Protein AF-A0A0E0LE52-F1 (afdb_monomer)

Sequence (206 aa):
MGNVAIGAGRRPEVEERLTQPRRLLRQLCDVDSGRLRRLIRSGDLAPCFDPAEDAAGLDEDCPICFYVEERLTQPRRLLRQLSDVDSGRLRRLIRSGDLAPCFDAAEDAAGLDEDCPICFYFYPSLNRSKCCGKEICTECFLQLMPSKSSKVVHCPFCKTASYAVEYRGNRAKREKKLDQQEEQKASEPKKKIQYKSQTADELKGV

Structure (mmCIF, N/CA/C/O backbone):
data_AF-A0A0E0LE52-F1
#
_entry.id   AF-A0A0E0LE52-F1
#
loop_
_atom_site.group_PDB
_atom_site.id
_atom_site.type_symbol
_atom_site.label_atom_id
_atom_site.label_alt_id
_atom_site.label_comp_id
_atom_site.label_asym_id
_atom_site.label_entity_id
_atom_site.label_seq_id
_atom_site.pdbx_PDB_ins_code
_atom_site.Cartn_x
_atom_site.Cartn_y
_atom_site.Cartn_z
_atom_site.occupancy
_atom_site.B_iso_or_equiv
_atom_site.auth_seq_id
_atom_site.auth_comp_id
_atom_site.auth_asym_id
_atom_site.auth_atom_id
_atom_site.pdbx_PDB_model_num
ATOM 1 N N . MET A 1 1 ? -24.055 4.348 -53.651 1.00 38.88 1 MET A N 1
ATOM 2 C CA . MET A 1 1 ? -22.755 3.783 -54.076 1.00 38.88 1 MET A CA 1
ATOM 3 C C . MET A 1 1 ? -21.715 4.877 -53.941 1.00 38.88 1 MET A C 1
ATOM 5 O O . MET A 1 1 ? -21.949 5.947 -54.482 1.00 38.88 1 MET A O 1
ATOM 9 N N . GLY A 1 2 ? -20.629 4.633 -53.207 1.00 33.81 2 GLY A N 1
ATOM 10 C CA . GLY A 1 2 ? -19.489 5.553 -53.142 1.00 33.81 2 GLY A CA 1
ATOM 11 C C . GLY A 1 2 ? -18.949 5.753 -51.730 1.00 33.81 2 GLY A C 1
ATOM 12 O O . GLY A 1 2 ? -19.086 6.835 -51.174 1.00 33.81 2 GLY A O 1
ATOM 13 N N . ASN A 1 3 ? -18.345 4.714 -51.147 1.00 33.72 3 ASN A N 1
ATOM 14 C CA . ASN A 1 3 ? -17.525 4.878 -49.948 1.00 33.72 3 ASN A CA 1
ATOM 15 C C . ASN A 1 3 ? -16.199 5.523 -50.366 1.00 33.72 3 ASN A C 1
ATOM 17 O O . ASN A 1 3 ? -15.457 4.952 -51.165 1.00 33.72 3 ASN A O 1
ATOM 21 N N . VAL A 1 4 ? -15.917 6.711 -49.835 1.00 36.84 4 VAL A N 1
ATOM 22 C CA . VAL A 1 4 ? -14.630 7.392 -49.989 1.00 36.84 4 VAL A CA 1
ATOM 23 C C . VAL A 1 4 ? -13.612 6.670 -49.109 1.00 36.84 4 VAL A C 1
ATOM 25 O O . VAL A 1 4 ? -13.729 6.657 -47.885 1.00 36.84 4 VAL A O 1
ATOM 28 N N . ALA A 1 5 ? -12.629 6.033 -49.743 1.00 38.78 5 ALA A N 1
ATOM 29 C CA . ALA A 1 5 ? -11.486 5.443 -49.065 1.00 38.78 5 ALA A CA 1
ATOM 30 C C . ALA A 1 5 ? -10.630 6.561 -48.451 1.00 38.78 5 ALA A C 1
ATOM 32 O O . ALA A 1 5 ? -9.977 7.320 -49.167 1.00 38.78 5 ALA A O 1
ATOM 33 N N . ILE A 1 6 ? -10.641 6.671 -47.121 1.00 38.66 6 ILE A N 1
ATOM 34 C CA . ILE A 1 6 ? -9.702 7.520 -46.386 1.00 38.66 6 ILE A CA 1
ATOM 35 C C . ILE A 1 6 ? -8.355 6.796 -46.381 1.00 38.66 6 ILE A C 1
ATOM 37 O O . ILE A 1 6 ? -8.236 5.674 -45.889 1.00 38.66 6 ILE A O 1
ATOM 41 N N . GLY A 1 7 ? -7.370 7.430 -47.016 1.00 35.25 7 GLY A N 1
ATOM 42 C CA . GLY A 1 7 ? -6.044 6.881 -47.255 1.00 35.25 7 GLY A CA 1
ATOM 43 C C . GLY A 1 7 ? -5.348 6.416 -45.978 1.00 35.25 7 GLY A C 1
ATOM 44 O O . GLY A 1 7 ? -5.403 7.065 -44.935 1.00 35.25 7 GLY A O 1
ATOM 45 N N . ALA A 1 8 ? -4.657 5.284 -46.099 1.00 40.50 8 ALA A N 1
ATOM 46 C CA . ALA A 1 8 ? -3.712 4.791 -45.114 1.00 40.50 8 ALA A CA 1
ATOM 47 C C . ALA A 1 8 ? -2.615 5.845 -44.891 1.00 40.50 8 ALA A C 1
ATOM 49 O O . ALA A 1 8 ? -1.696 5.986 -45.700 1.00 40.50 8 ALA A O 1
ATOM 50 N N . GLY A 1 9 ? -2.724 6.605 -43.800 1.00 37.28 9 GLY A N 1
ATOM 51 C CA . GLY A 1 9 ? -1.642 7.464 -43.337 1.00 37.28 9 GLY A CA 1
ATOM 52 C C . GLY A 1 9 ? -0.396 6.611 -43.111 1.00 37.28 9 GLY A C 1
ATOM 53 O O . GLY A 1 9 ? -0.458 5.601 -42.405 1.00 37.28 9 GLY A O 1
ATOM 54 N N . ARG A 1 10 ? 0.733 6.984 -43.730 1.00 45.56 10 ARG A N 1
ATOM 55 C CA . ARG A 1 10 ? 2.035 6.395 -43.393 1.00 45.56 10 ARG A CA 1
ATOM 56 C C . ARG A 1 10 ? 2.224 6.539 -41.891 1.00 45.56 10 ARG A C 1
ATOM 58 O O . ARG A 1 10 ? 2.268 7.655 -41.379 1.00 45.56 10 ARG A O 1
ATOM 65 N N . ARG A 1 11 ? 2.311 5.405 -41.199 1.00 50.69 11 ARG A N 1
ATOM 66 C CA . ARG A 1 11 ? 2.706 5.376 -39.793 1.00 50.69 11 ARG A CA 1
ATOM 67 C C . ARG A 1 11 ? 4.086 6.033 -39.678 1.00 50.69 11 ARG A C 1
ATOM 69 O O . ARG A 1 11 ? 4.922 5.770 -40.547 1.00 50.69 11 ARG A O 1
ATOM 76 N N . PRO A 1 12 ? 4.314 6.896 -38.675 1.00 52.28 12 PRO A N 1
ATOM 77 C CA . PRO A 1 12 ? 5.612 7.525 -38.483 1.00 52.28 12 PRO A CA 1
ATOM 78 C C . PRO A 1 12 ? 6.688 6.442 -38.360 1.00 52.28 12 PRO A C 1
ATOM 80 O O . PRO A 1 12 ? 6.487 5.419 -37.702 1.00 52.28 12 PRO A O 1
ATOM 83 N N . GLU A 1 13 ? 7.799 6.640 -39.062 1.00 62.59 13 GLU A N 1
ATOM 84 C CA . GLU A 1 13 ? 8.911 5.697 -39.077 1.00 62.59 13 GLU A CA 1
ATOM 85 C C . GLU A 1 13 ? 9.553 5.670 -37.684 1.00 62.59 13 GLU A C 1
ATOM 87 O O . GLU A 1 13 ? 10.142 6.650 -37.238 1.00 62.59 13 GLU A O 1
ATOM 92 N N . VAL A 1 14 ? 9.364 4.566 -36.954 1.00 63.25 14 VAL A N 1
ATOM 93 C CA . VAL A 1 14 ? 9.922 4.400 -35.606 1.00 63.25 14 VAL A CA 1
ATOM 94 C C . VAL A 1 14 ? 11.424 4.160 -35.722 1.00 63.25 14 VAL A C 1
ATOM 96 O O . VAL A 1 14 ? 11.850 3.187 -36.354 1.00 63.25 14 VAL A O 1
ATOM 99 N N . GLU A 1 15 ? 12.215 5.025 -35.087 1.00 71.69 15 GLU A N 1
ATOM 100 C CA . GLU A 1 15 ? 13.673 4.931 -35.089 1.00 71.69 15 GLU A CA 1
ATOM 101 C C . GLU A 1 15 ? 14.164 3.573 -34.575 1.00 71.69 15 GLU A C 1
ATOM 103 O O . GLU A 1 15 ? 13.658 3.004 -33.607 1.00 71.69 15 GLU A O 1
ATOM 108 N N . GLU A 1 16 ? 15.222 3.076 -35.210 1.00 72.62 16 GLU A N 1
ATOM 109 C CA . GLU A 1 16 ? 15.807 1.760 -34.965 1.00 72.62 16 GLU A CA 1
ATOM 110 C C . GLU A 1 16 ? 16.117 1.495 -33.483 1.00 72.62 16 GLU A C 1
ATOM 112 O O . GLU A 1 16 ? 15.813 0.422 -32.952 1.00 72.62 16 GLU A O 1
ATOM 117 N N . ARG A 1 17 ? 16.650 2.510 -32.794 1.00 72.25 17 ARG A N 1
ATOM 118 C CA . ARG A 1 17 ? 16.994 2.456 -31.368 1.00 72.25 17 ARG A CA 1
ATOM 119 C C . ARG A 1 17 ? 15.793 2.228 -30.450 1.00 72.25 17 ARG A C 1
ATOM 121 O O . ARG A 1 17 ? 15.972 1.639 -29.391 1.00 72.25 17 ARG A O 1
ATOM 128 N N . LEU A 1 18 ? 14.596 2.628 -30.878 1.00 68.94 18 LEU A N 1
ATOM 129 C CA . LEU A 1 18 ? 13.347 2.482 -30.131 1.00 68.94 18 LEU A CA 1
ATOM 130 C C . LEU A 1 18 ? 12.682 1.118 -30.369 1.00 68.94 18 LEU A C 1
ATOM 132 O O . LEU A 1 18 ? 11.622 0.838 -29.822 1.00 68.94 18 LEU A O 1
ATOM 136 N N . THR A 1 19 ? 13.274 0.248 -31.191 1.00 74.31 19 THR A N 1
ATOM 137 C CA . THR A 1 19 ? 12.778 -1.124 -31.403 1.00 74.31 19 THR A CA 1
ATOM 138 C C . THR A 1 19 ? 13.530 -2.169 -30.578 1.00 74.31 19 THR A C 1
ATOM 140 O O . THR A 1 19 ? 13.228 -3.360 -30.666 1.00 74.31 19 THR A O 1
ATOM 143 N N . GLN A 1 20 ? 14.513 -1.731 -29.782 1.00 70.94 20 GLN A N 1
ATOM 144 C CA . GLN A 1 20 ? 15.429 -2.597 -29.048 1.00 70.94 20 GLN A CA 1
ATOM 145 C C . GLN A 1 20 ? 15.367 -2.315 -27.535 1.00 70.94 20 GLN A C 1
ATOM 147 O O . GLN A 1 20 ? 15.538 -1.169 -27.121 1.00 70.94 20 GLN A O 1
ATOM 152 N N . PRO A 1 21 ? 15.170 -3.338 -26.683 1.00 65.56 21 PRO A N 1
ATOM 153 C CA . PRO A 1 21 ? 15.216 -3.178 -25.231 1.00 65.56 21 PRO A CA 1
ATOM 154 C C . PRO A 1 21 ? 16.632 -2.824 -24.750 1.00 65.56 21 PRO A C 1
ATOM 156 O O . PRO A 1 21 ? 17.551 -3.629 -24.880 1.00 65.56 21 PRO A O 1
ATOM 159 N N . ARG A 1 22 ? 16.814 -1.634 -24.163 1.00 62.62 22 ARG A N 1
ATOM 160 C CA . ARG A 1 22 ? 18.141 -1.120 -23.768 1.00 62.62 22 ARG A CA 1
ATOM 161 C C . ARG A 1 22 ? 18.580 -1.474 -22.342 1.00 62.62 22 ARG A C 1
ATOM 163 O O . ARG A 1 22 ? 19.773 -1.562 -22.078 1.00 62.62 22 ARG A O 1
ATOM 170 N N . ARG A 1 23 ? 17.640 -1.731 -21.422 1.00 56.69 23 ARG A N 1
ATOM 171 C CA . ARG A 1 23 ? 17.921 -1.999 -19.992 1.00 56.69 23 ARG A CA 1
ATOM 172 C C . ARG A 1 23 ? 17.409 -3.355 -19.512 1.00 56.69 23 ARG A C 1
ATOM 174 O O . ARG A 1 23 ? 16.698 -3.454 -18.513 1.00 56.69 23 ARG A O 1
ATOM 181 N N . LEU A 1 24 ? 17.750 -4.424 -20.222 1.00 57.06 24 LEU A N 1
ATOM 182 C CA . LEU A 1 24 ? 17.484 -5.769 -19.716 1.00 57.06 24 LEU A CA 1
ATOM 183 C C . LEU A 1 24 ? 18.579 -6.156 -18.715 1.00 57.06 24 LEU A C 1
ATOM 185 O O . LEU A 1 24 ? 19.699 -6.468 -19.102 1.00 57.06 24 LEU A O 1
ATOM 189 N N . LEU A 1 25 ? 18.242 -6.166 -17.418 1.00 47.28 25 LEU A N 1
ATOM 190 C CA . LEU A 1 25 ? 19.148 -6.560 -16.321 1.00 47.28 25 LEU A CA 1
ATOM 191 C C . LEU A 1 25 ? 19.592 -8.039 -16.403 1.00 47.28 25 LEU A C 1
ATOM 193 O O . LEU A 1 25 ? 20.452 -8.489 -15.652 1.00 47.28 25 LEU A O 1
ATOM 197 N N . ARG A 1 26 ? 18.992 -8.812 -17.313 1.00 52.00 26 ARG A N 1
ATOM 198 C CA . ARG A 1 26 ? 19.355 -10.188 -17.645 1.00 52.00 26 ARG A CA 1
ATOM 199 C C . ARG A 1 26 ? 19.041 -10.422 -19.121 1.00 52.00 26 ARG A C 1
ATOM 201 O O . ARG A 1 26 ? 17.974 -10.015 -19.578 1.00 52.00 26 ARG A O 1
ATOM 208 N N . GLN A 1 27 ? 19.945 -11.074 -19.855 1.00 51.94 27 GLN A N 1
ATOM 209 C CA . GLN A 1 27 ? 19.667 -11.494 -21.231 1.00 51.94 27 GLN A CA 1
ATOM 210 C C . GLN A 1 27 ? 18.433 -12.403 -21.229 1.00 51.94 27 GLN A C 1
ATOM 212 O O . GLN A 1 27 ? 18.462 -13.502 -20.676 1.00 51.94 27 GLN A O 1
ATOM 217 N N . LEU A 1 28 ? 17.333 -11.926 -21.811 1.00 54.38 28 LEU A N 1
ATOM 218 C CA . LEU A 1 28 ? 16.178 -12.758 -22.112 1.00 54.38 28 LEU A CA 1
ATOM 219 C C . LEU A 1 28 ? 16.532 -13.553 -23.370 1.00 54.38 28 LEU A C 1
ATOM 221 O O . LEU A 1 28 ? 16.329 -13.073 -24.482 1.00 54.38 28 LEU A O 1
ATOM 225 N N . CYS A 1 29 ? 17.102 -14.744 -23.195 1.00 54.16 29 CYS A N 1
ATOM 226 C CA . CYS A 1 29 ? 17.442 -15.650 -24.298 1.00 54.16 29 CYS A CA 1
ATOM 227 C C . CYS A 1 29 ? 16.226 -16.060 -25.154 1.00 54.16 29 CYS A C 1
ATOM 229 O O . CYS A 1 29 ? 16.413 -16.541 -26.267 1.00 54.16 29 CYS A O 1
ATOM 231 N N . ASP A 1 30 ? 15.006 -15.786 -24.681 1.00 58.75 30 ASP A N 1
ATOM 232 C CA . ASP A 1 30 ? 13.748 -16.200 -25.311 1.00 58.75 30 ASP A CA 1
ATOM 233 C C . ASP A 1 30 ? 12.996 -15.061 -26.034 1.00 58.75 30 ASP A C 1
ATOM 235 O O . ASP A 1 30 ? 11.896 -15.274 -26.550 1.00 58.75 30 ASP A O 1
ATOM 239 N N . VAL A 1 31 ? 13.535 -13.833 -26.072 1.00 67.25 31 VAL A N 1
ATOM 240 C CA . VAL A 1 31 ? 12.879 -12.715 -26.777 1.00 67.25 31 VAL A CA 1
ATOM 241 C C . VAL A 1 31 ? 13.319 -12.677 -28.238 1.00 67.25 31 VAL A C 1
ATOM 243 O O . VAL A 1 31 ? 14.443 -12.295 -28.558 1.00 67.25 31 VAL A O 1
ATOM 246 N N . ASP A 1 32 ? 12.390 -13.001 -29.138 1.00 73.56 32 ASP A N 1
ATOM 247 C CA . ASP A 1 32 ? 12.558 -12.796 -30.578 1.00 73.56 32 ASP A CA 1
ATOM 248 C C . ASP A 1 32 ? 12.535 -11.291 -30.899 1.00 73.56 32 ASP A C 1
ATOM 250 O O . ASP A 1 32 ? 11.482 -10.656 -31.036 1.00 73.56 32 ASP A O 1
ATOM 254 N N . SER A 1 33 ? 13.732 -10.717 -31.020 1.00 72.19 33 SER A N 1
ATOM 255 C CA . SER A 1 33 ? 13.963 -9.312 -31.365 1.00 72.19 33 SER A CA 1
ATOM 256 C C . SER A 1 33 ? 13.407 -8.939 -32.744 1.00 72.19 33 SER A C 1
ATOM 258 O O . SER A 1 33 ? 13.027 -7.788 -32.968 1.00 72.19 33 SER A O 1
ATOM 260 N N . GLY A 1 34 ? 13.289 -9.906 -33.658 1.00 75.50 34 GLY A N 1
ATOM 261 C CA . GLY A 1 34 ? 12.664 -9.727 -34.962 1.00 75.50 34 GLY A CA 1
ATOM 262 C C . GLY A 1 34 ? 11.151 -9.567 -34.849 1.00 75.50 34 GLY A C 1
ATOM 263 O O . GLY A 1 34 ? 10.578 -8.660 -35.459 1.00 75.50 34 GLY A O 1
ATOM 264 N N . ARG A 1 35 ? 10.497 -10.402 -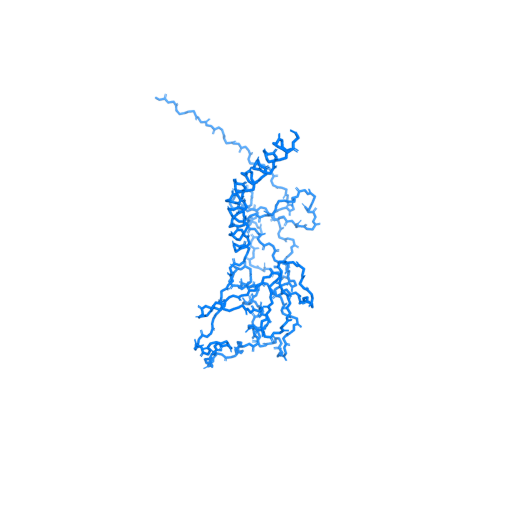34.037 1.00 79.50 35 ARG A N 1
ATOM 265 C CA . ARG A 1 35 ? 9.055 -10.304 -33.765 1.00 79.50 35 ARG A CA 1
ATOM 266 C C . ARG A 1 35 ? 8.709 -9.035 -32.991 1.00 79.50 35 ARG A C 1
ATOM 268 O O . ARG A 1 35 ? 7.767 -8.343 -33.372 1.00 79.50 35 ARG A O 1
ATOM 275 N N . LEU A 1 36 ? 9.489 -8.700 -31.965 1.00 75.94 36 LEU A N 1
ATOM 276 C CA . LEU A 1 36 ? 9.316 -7.478 -31.175 1.00 75.94 36 LEU A CA 1
ATOM 277 C C . LEU A 1 36 ? 9.365 -6.227 -32.060 1.00 75.94 36 LEU A C 1
ATOM 279 O O . LEU A 1 36 ? 8.447 -5.411 -32.056 1.00 75.94 36 LEU A O 1
ATOM 283 N N . ARG A 1 37 ? 10.397 -6.124 -32.897 1.00 77.88 37 ARG A N 1
ATOM 284 C CA . ARG A 1 37 ? 10.568 -5.035 -33.860 1.00 77.88 37 ARG A CA 1
ATOM 285 C C . ARG A 1 37 ? 9.394 -4.899 -34.823 1.00 77.88 37 ARG A C 1
ATOM 287 O O . ARG A 1 37 ? 8.976 -3.779 -35.111 1.00 77.88 37 ARG A O 1
ATOM 294 N N . ARG A 1 38 ? 8.874 -6.018 -35.343 1.00 78.81 38 ARG A N 1
ATOM 295 C CA . ARG A 1 38 ? 7.706 -5.997 -36.237 1.00 78.81 38 ARG A CA 1
ATOM 296 C C . ARG A 1 38 ? 6.487 -5.435 -35.524 1.00 78.81 38 ARG A C 1
ATOM 298 O O . ARG A 1 38 ? 5.856 -4.559 -36.093 1.00 78.81 38 ARG A O 1
ATOM 305 N N . LEU A 1 39 ? 6.223 -5.888 -34.298 1.00 78.31 39 LEU A N 1
ATOM 306 C CA . LEU A 1 39 ? 5.090 -5.433 -33.489 1.00 78.31 39 LEU A CA 1
ATOM 307 C C . LEU A 1 39 ? 5.181 -3.940 -33.138 1.00 78.31 39 LEU A C 1
ATOM 309 O O . LEU A 1 39 ? 4.174 -3.240 -33.156 1.00 78.31 39 LEU A O 1
ATOM 313 N N . ILE A 1 40 ? 6.388 -3.429 -32.883 1.00 77.19 40 ILE A N 1
ATOM 314 C CA . ILE A 1 40 ? 6.602 -1.995 -32.641 1.00 77.19 40 ILE A CA 1
ATOM 315 C C . ILE A 1 40 ? 6.350 -1.184 -33.918 1.00 77.19 40 ILE A C 1
ATOM 317 O O . ILE A 1 40 ? 5.622 -0.195 -33.904 1.00 77.19 40 ILE A O 1
ATOM 321 N N . ARG A 1 41 ? 6.891 -1.624 -35.062 1.00 75.56 41 ARG A N 1
ATOM 322 C CA . ARG A 1 41 ? 6.683 -0.938 -36.351 1.00 75.56 41 ARG A CA 1
ATOM 323 C C . ARG A 1 41 ? 5.246 -1.069 -36.871 1.00 75.56 41 ARG A C 1
ATOM 325 O O . ARG A 1 41 ? 4.772 -0.190 -37.590 1.00 75.56 41 ARG A O 1
ATOM 332 N N . SER A 1 42 ? 4.536 -2.136 -36.507 1.00 76.19 42 SER A N 1
ATOM 333 C CA . SER A 1 42 ? 3.107 -2.300 -36.781 1.00 76.19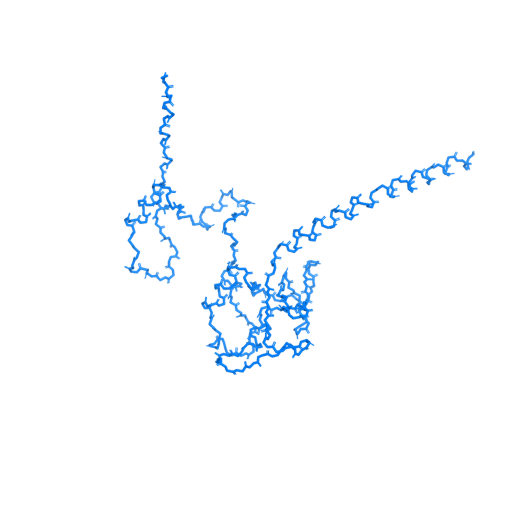 42 SER A CA 1
ATOM 334 C C . SER A 1 42 ? 2.216 -1.598 -35.751 1.00 76.19 42 SER A C 1
ATOM 336 O O . SER A 1 42 ? 0.997 -1.633 -35.905 1.00 76.19 42 SER A O 1
ATOM 338 N N . GLY A 1 43 ? 2.781 -0.921 -34.747 1.00 66.94 43 GLY A N 1
ATOM 339 C CA . GLY A 1 43 ? 2.020 -0.194 -33.728 1.00 66.94 43 GLY A CA 1
ATOM 340 C C . GLY A 1 43 ? 1.205 -1.088 -32.788 1.00 66.94 43 GLY A C 1
ATOM 341 O O . GLY A 1 43 ? 0.404 -0.571 -32.017 1.00 66.94 43 GLY A O 1
ATOM 342 N N . ASP A 1 44 ? 1.406 -2.406 -32.841 1.00 73.56 44 ASP A N 1
ATOM 343 C CA . ASP A 1 44 ? 0.793 -3.369 -31.921 1.00 73.56 44 ASP A CA 1
ATOM 344 C C . ASP A 1 44 ? 1.503 -3.363 -30.556 1.00 73.56 44 ASP A C 1
ATOM 346 O O . ASP A 1 44 ? 0.958 -3.833 -29.559 1.00 73.56 44 ASP A O 1
ATOM 350 N N . LEU A 1 45 ? 2.727 -2.823 -30.509 1.00 67.56 45 LEU A N 1
ATOM 351 C CA . LEU A 1 45 ? 3.493 -2.561 -29.295 1.00 67.56 45 LEU A CA 1
ATOM 352 C C . LEU A 1 45 ? 4.074 -1.144 -29.302 1.00 67.56 45 LEU A C 1
ATOM 354 O O . LEU A 1 45 ? 4.453 -0.611 -30.343 1.00 67.56 45 LEU A O 1
ATOM 358 N N . ALA A 1 46 ? 4.172 -0.546 -28.115 1.00 74.94 46 ALA A N 1
ATOM 359 C CA . ALA A 1 46 ? 4.797 0.759 -27.940 1.00 74.94 46 ALA A CA 1
ATOM 360 C C . ALA A 1 46 ? 6.326 0.687 -28.157 1.00 74.94 46 ALA A C 1
ATOM 362 O O . ALA A 1 46 ? 6.937 -0.338 -27.833 1.00 74.94 46 ALA A O 1
ATOM 363 N N . PRO A 1 47 ? 6.963 1.763 -28.660 1.00 80.56 47 PRO A N 1
ATOM 364 C CA . PRO A 1 47 ? 8.417 1.834 -28.773 1.00 80.56 47 PRO A CA 1
ATOM 365 C C . PRO A 1 47 ? 9.129 1.751 -27.411 1.00 80.56 47 PRO A C 1
ATOM 367 O O . PRO A 1 47 ? 8.604 2.158 -26.375 1.00 80.56 47 PRO A O 1
ATOM 370 N N . CYS A 1 48 ? 10.351 1.225 -27.417 1.00 74.75 48 CYS A N 1
ATOM 371 C CA . CYS A 1 48 ? 11.241 1.120 -26.265 1.00 74.75 48 CYS A CA 1
ATOM 372 C C . CYS A 1 48 ? 11.929 2.470 -25.983 1.00 74.75 48 CYS A C 1
ATOM 374 O O . CYS A 1 48 ? 13.047 2.693 -26.442 1.00 74.75 48 CYS A O 1
ATOM 376 N N . PHE A 1 49 ? 11.265 3.358 -25.243 1.00 68.00 49 PHE A N 1
ATOM 377 C CA . PHE A 1 49 ? 11.836 4.637 -24.790 1.00 68.00 49 PHE A CA 1
ATOM 378 C C . PHE A 1 49 ? 12.807 4.455 -23.609 1.00 68.00 49 PHE A C 1
ATOM 380 O O . PHE A 1 49 ? 12.539 3.633 -22.725 1.00 68.00 49 PHE A O 1
ATOM 387 N N . ASP A 1 50 ? 13.911 5.219 -23.576 1.00 63.50 50 ASP A N 1
ATOM 388 C CA . ASP A 1 50 ? 14.823 5.272 -22.419 1.00 63.50 50 ASP A CA 1
ATOM 389 C C . ASP A 1 50 ? 14.610 6.586 -21.646 1.00 63.50 50 ASP A C 1
ATOM 391 O O . ASP A 1 50 ? 14.983 7.657 -22.130 1.00 63.50 50 ASP A O 1
ATOM 395 N N . PRO A 1 51 ? 14.058 6.530 -20.420 1.00 54.59 51 PRO A N 1
ATOM 396 C CA . PRO A 1 51 ? 13.796 7.723 -19.622 1.00 54.59 51 PRO A CA 1
ATOM 397 C C . PRO A 1 51 ? 15.043 8.549 -19.286 1.00 54.59 51 PRO A C 1
ATOM 399 O O . PRO A 1 51 ? 14.898 9.705 -18.924 1.00 54.59 51 PRO A O 1
ATOM 402 N N . ALA A 1 52 ? 16.256 7.987 -19.347 1.00 57.09 52 ALA A N 1
ATOM 403 C CA . ALA A 1 52 ? 17.473 8.738 -19.031 1.00 57.09 52 ALA A CA 1
ATOM 404 C C . ALA A 1 52 ? 17.992 9.581 -20.207 1.00 57.09 52 ALA A C 1
ATOM 406 O O . ALA A 1 52 ? 18.717 10.544 -19.976 1.00 57.09 52 ALA A O 1
ATOM 407 N N . GLU A 1 53 ? 17.644 9.219 -21.445 1.00 54.47 53 GLU A N 1
ATOM 408 C CA . GLU A 1 53 ? 18.095 9.919 -22.657 1.00 54.47 53 GLU A CA 1
ATOM 409 C C . GLU A 1 53 ? 16.973 10.759 -23.282 1.00 54.47 53 GLU A C 1
ATOM 411 O O . GLU A 1 53 ? 17.234 11.838 -23.807 1.00 54.47 53 GLU A O 1
ATOM 416 N N . ASP A 1 54 ? 15.720 10.311 -23.165 1.00 54.69 54 ASP A N 1
ATOM 417 C CA . ASP A 1 54 ? 14.556 10.959 -23.780 1.00 54.69 54 ASP A CA 1
ATOM 418 C C . ASP A 1 54 ? 13.796 11.891 -22.799 1.00 54.69 54 ASP A C 1
ATOM 420 O O . ASP A 1 54 ? 12.698 12.354 -23.099 1.00 54.69 54 ASP A O 1
ATOM 424 N N . ALA A 1 55 ? 14.382 12.208 -21.632 1.00 51.81 55 ALA A N 1
ATOM 425 C CA . ALA A 1 5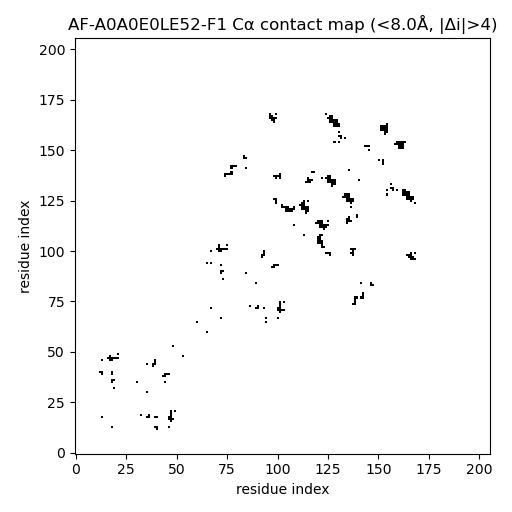5 ? 13.823 13.114 -20.609 1.00 51.81 55 ALA A CA 1
ATOM 426 C C . ALA A 1 55 ? 13.697 14.586 -21.046 1.00 51.81 55 ALA A C 1
ATOM 428 O O . ALA A 1 55 ? 13.182 15.415 -20.295 1.00 51.81 55 ALA A O 1
ATOM 429 N N . ALA A 1 56 ? 14.162 14.940 -22.244 1.00 46.66 56 ALA A N 1
ATOM 430 C CA . ALA A 1 56 ? 14.005 16.281 -22.785 1.00 46.66 56 ALA A CA 1
ATOM 431 C C . ALA A 1 56 ? 12.559 16.500 -23.277 1.00 46.66 56 ALA A C 1
ATOM 433 O O . ALA A 1 56 ? 12.302 16.517 -24.479 1.00 46.66 56 ALA A O 1
ATOM 434 N N . GLY A 1 57 ? 11.614 16.677 -22.345 1.00 50.22 57 GLY A N 1
ATOM 435 C CA . GLY A 1 57 ? 10.329 17.325 -22.637 1.00 50.22 57 GLY A CA 1
ATOM 436 C C . GLY A 1 57 ? 9.036 16.600 -22.257 1.00 50.22 57 GLY A C 1
ATOM 437 O O . GLY A 1 57 ? 8.005 16.930 -22.838 1.00 50.22 57 GLY A O 1
ATOM 438 N N . LEU A 1 58 ? 9.031 15.658 -21.309 1.00 47.06 58 LEU A N 1
ATOM 439 C CA . LEU A 1 58 ? 7.786 15.071 -20.787 1.00 47.06 58 LEU A CA 1
ATOM 440 C C . LEU A 1 58 ? 7.654 15.304 -19.275 1.00 47.06 58 LEU A C 1
ATOM 442 O O . LEU A 1 58 ? 7.800 14.380 -18.483 1.00 47.06 58 LEU A O 1
ATOM 446 N N . ASP A 1 59 ? 7.328 16.539 -18.892 1.00 48.69 59 ASP A N 1
ATOM 447 C CA . ASP A 1 59 ? 6.849 16.897 -17.543 1.00 48.69 59 ASP A CA 1
ATOM 448 C C . ASP A 1 59 ? 5.375 16.500 -17.301 1.00 48.69 59 ASP A C 1
ATOM 450 O O . ASP A 1 59 ? 4.758 16.935 -16.335 1.00 48.69 59 ASP A O 1
ATOM 454 N N . GLU A 1 60 ? 4.786 15.659 -18.153 1.00 48.09 60 GLU A N 1
ATOM 455 C CA . GLU A 1 60 ? 3.447 15.112 -17.932 1.00 48.09 60 GLU A CA 1
ATOM 456 C C . GLU A 1 60 ? 3.571 13.612 -17.678 1.00 48.09 60 GLU A C 1
ATOM 458 O O . GLU A 1 60 ? 3.850 12.824 -18.587 1.00 48.09 60 GLU A O 1
ATOM 463 N N . ASP A 1 61 ? 3.392 13.252 -16.404 1.00 45.62 61 ASP A N 1
ATOM 464 C CA . ASP A 1 61 ? 3.274 11.897 -15.877 1.00 45.62 61 ASP A CA 1
ATOM 465 C C . ASP A 1 61 ? 2.694 10.931 -16.916 1.00 45.62 61 ASP A C 1
ATOM 467 O O . ASP A 1 61 ? 1.513 10.986 -17.258 1.00 45.62 61 ASP A O 1
ATOM 471 N N . CYS A 1 62 ? 3.525 10.009 -17.395 1.00 46.22 62 CYS A N 1
ATOM 472 C CA . CYS A 1 62 ? 3.120 8.887 -18.230 1.00 46.22 62 CYS A CA 1
ATOM 473 C C . CYS A 1 62 ? 1.898 8.176 -17.607 1.00 46.22 62 CYS A C 1
ATOM 475 O O . CYS A 1 62 ? 2.048 7.449 -16.620 1.00 46.22 62 CYS A O 1
ATOM 477 N N . PRO A 1 63 ? 0.683 8.296 -18.178 1.00 45.56 63 PRO A N 1
ATOM 478 C CA . PRO A 1 63 ? -0.538 7.786 -17.546 1.00 45.56 63 PRO A CA 1
ATOM 479 C C . PRO A 1 63 ? -0.633 6.251 -17.558 1.00 45.56 63 PRO A C 1
ATOM 481 O O . PRO A 1 63 ? -1.565 5.680 -16.997 1.00 45.56 63 PRO A O 1
ATOM 484 N N . ILE A 1 64 ? 0.335 5.574 -18.183 1.00 44.91 64 ILE A N 1
ATOM 485 C CA . ILE A 1 64 ? 0.458 4.112 -18.217 1.00 44.91 64 ILE A CA 1
ATOM 486 C C . ILE A 1 64 ? 1.585 3.629 -17.286 1.00 44.91 64 ILE A C 1
ATOM 488 O O . ILE A 1 64 ? 1.563 2.484 -16.837 1.00 44.91 64 ILE A O 1
ATOM 492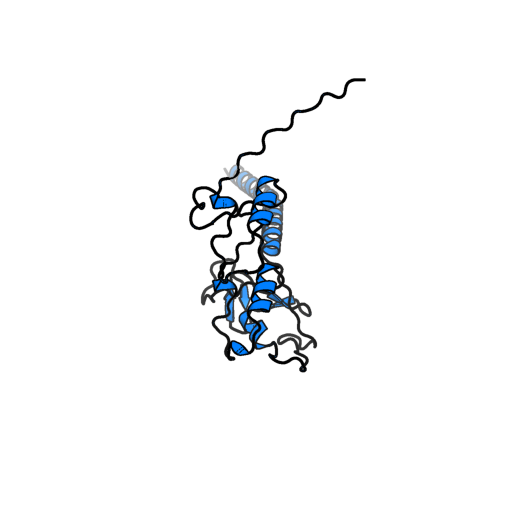 N N . CYS A 1 65 ? 2.548 4.489 -16.942 1.00 42.59 65 CYS A N 1
ATOM 493 C CA . CYS A 1 65 ? 3.684 4.135 -16.107 1.00 42.59 65 CYS A CA 1
ATOM 494 C C . CYS A 1 65 ? 3.741 5.018 -14.864 1.00 42.59 65 CYS A C 1
ATOM 496 O O . CYS A 1 65 ? 4.420 6.036 -14.812 1.00 42.59 65 CYS A O 1
ATOM 498 N N . PHE A 1 66 ? 3.060 4.544 -13.819 1.00 49.75 66 PHE A N 1
ATOM 499 C CA . PHE A 1 66 ? 3.365 4.888 -12.435 1.00 49.75 66 PHE A CA 1
ATOM 500 C C . PHE A 1 66 ? 4.825 4.464 -12.175 1.00 49.75 66 PHE A C 1
ATOM 502 O O . PHE A 1 66 ? 5.096 3.329 -11.775 1.00 49.75 66 PHE A O 1
ATOM 509 N N . TYR A 1 67 ? 5.792 5.308 -12.546 1.00 55.84 67 TYR A N 1
ATOM 510 C CA . TYR A 1 67 ? 7.209 4.982 -12.442 1.00 55.84 67 TYR A CA 1
ATOM 511 C C . TYR A 1 67 ? 7.610 5.031 -10.968 1.00 55.84 67 TYR A C 1
ATOM 513 O O . TYR A 1 67 ? 7.993 6.063 -10.428 1.00 55.84 67 TYR A O 1
ATOM 521 N N . VAL A 1 68 ? 7.482 3.891 -10.288 1.00 61.22 68 VAL A N 1
ATOM 522 C CA . VAL A 1 68 ? 8.052 3.699 -8.954 1.00 61.22 68 VAL A CA 1
ATOM 523 C C . VAL A 1 68 ? 9.537 3.406 -9.122 1.00 61.22 68 VAL A C 1
ATOM 525 O O . VAL A 1 68 ? 9.907 2.376 -9.696 1.00 61.22 68 VAL A O 1
ATOM 528 N N . GLU A 1 69 ? 10.385 4.297 -8.606 1.00 70.00 69 GLU A N 1
ATOM 529 C CA . GLU A 1 69 ? 11.835 4.108 -8.602 1.00 70.00 69 GLU A CA 1
ATOM 530 C C . GLU A 1 69 ? 12.224 2.763 -7.964 1.00 70.00 69 GLU A C 1
ATOM 532 O O . GLU A 1 69 ? 11.668 2.350 -6.944 1.00 70.00 69 GLU A O 1
ATOM 537 N N . GLU A 1 70 ? 13.225 2.075 -8.525 1.00 71.75 70 GLU A N 1
ATOM 538 C CA . GLU A 1 70 ? 13.606 0.726 -8.078 1.00 71.75 70 GLU A CA 1
ATOM 539 C C . GLU A 1 70 ? 13.983 0.671 -6.590 1.00 71.75 70 GLU A C 1
ATOM 541 O O . GLU A 1 70 ? 13.625 -0.294 -5.906 1.00 71.75 70 GLU A O 1
ATOM 546 N N . ARG A 1 71 ? 14.614 1.728 -6.062 1.00 76.88 71 ARG A N 1
ATOM 547 C CA . ARG A 1 71 ? 14.957 1.838 -4.635 1.00 76.88 71 ARG A CA 1
ATOM 548 C C . ARG A 1 71 ? 13.737 1.788 -3.713 1.00 76.88 71 ARG A C 1
ATOM 550 O O . ARG A 1 71 ? 13.843 1.237 -2.627 1.00 76.88 71 ARG A O 1
ATOM 557 N N . LEU A 1 72 ? 12.582 2.282 -4.163 1.00 75.62 72 LEU A N 1
ATOM 558 C CA . LEU A 1 72 ? 11.335 2.297 -3.391 1.00 75.62 72 LEU A CA 1
ATOM 559 C C . LEU A 1 72 ? 10.607 0.946 -3.429 1.00 75.62 72 LEU A C 1
ATOM 561 O O . LEU A 1 72 ? 9.584 0.769 -2.778 1.00 75.62 72 LEU A O 1
ATOM 565 N N . THR A 1 73 ? 11.114 -0.028 -4.187 1.00 78.25 73 THR A N 1
ATOM 566 C CA . THR A 1 73 ? 10.598 -1.408 -4.175 1.00 78.25 73 THR A CA 1
ATOM 567 C C . THR A 1 73 ? 11.374 -2.325 -3.233 1.00 78.25 73 THR A C 1
ATOM 569 O O . THR A 1 73 ? 11.058 -3.510 -3.123 1.00 78.25 73 THR A O 1
ATOM 572 N N . GLN A 1 74 ? 12.400 -1.789 -2.567 1.00 78.50 74 GLN A N 1
ATOM 573 C CA . GLN A 1 74 ? 13.311 -2.532 -1.709 1.00 78.50 74 GLN A CA 1
ATOM 574 C C . GLN A 1 74 ? 13.188 -2.019 -0.273 1.00 78.50 74 GLN A C 1
ATOM 576 O O . GLN A 1 74 ? 13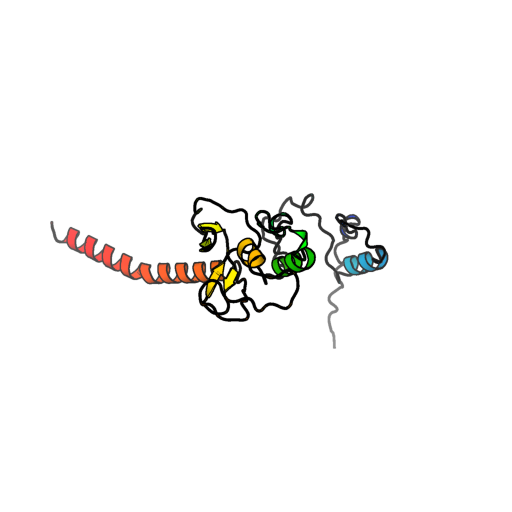.308 -0.816 -0.050 1.00 78.50 74 GLN A O 1
ATOM 581 N N . PRO A 1 75 ? 12.943 -2.895 0.711 1.00 77.25 75 PRO A N 1
ATOM 582 C CA . PRO A 1 75 ? 12.895 -2.468 2.095 1.00 77.25 75 PRO A CA 1
ATOM 583 C C . PRO A 1 75 ? 14.322 -2.262 2.625 1.00 77.25 75 PRO A C 1
ATOM 585 O O . PRO A 1 75 ? 15.244 -2.999 2.274 1.00 77.25 75 PRO A O 1
ATOM 588 N N . ARG A 1 76 ? 14.508 -1.247 3.467 1.00 77.12 76 ARG A N 1
ATOM 589 C CA . ARG A 1 76 ? 15.806 -0.801 3.997 1.00 77.12 76 ARG A CA 1
ATOM 590 C C . ARG A 1 76 ? 15.950 -1.047 5.496 1.00 77.12 76 ARG A C 1
ATOM 592 O O . ARG A 1 76 ? 17.065 -1.175 5.987 1.00 77.12 76 ARG A O 1
ATOM 599 N N . ARG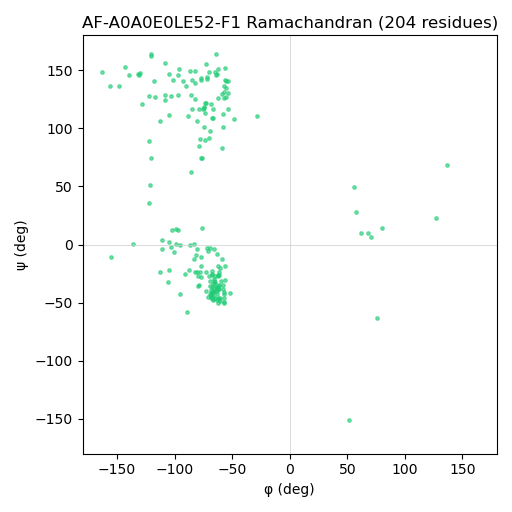 A 1 77 ? 14.834 -1.148 6.221 1.00 72.44 77 ARG A N 1
ATOM 600 C CA . ARG A 1 77 ? 14.767 -1.230 7.689 1.00 72.44 77 ARG A CA 1
ATOM 601 C C . ARG A 1 77 ? 14.058 -2.481 8.194 1.00 72.44 77 ARG A C 1
ATOM 603 O O . ARG A 1 77 ? 13.354 -2.453 9.203 1.00 72.44 77 ARG A O 1
ATOM 610 N N . LEU A 1 78 ? 14.217 -3.608 7.505 1.00 65.31 78 LEU A N 1
ATOM 611 C CA . LEU A 1 78 ? 13.778 -4.881 8.073 1.00 65.31 78 LEU A CA 1
ATOM 612 C C . LEU A 1 78 ? 14.732 -5.298 9.194 1.00 65.31 78 LEU A C 1
ATOM 614 O O . LEU A 1 78 ? 15.920 -5.492 8.971 1.00 65.31 78 LEU A O 1
ATOM 618 N N . LEU A 1 79 ? 14.179 -5.485 10.394 1.00 59.44 79 LEU A N 1
ATOM 619 C CA . LEU A 1 79 ? 14.885 -6.075 11.538 1.00 59.44 79 LEU A CA 1
ATOM 620 C C . LEU A 1 79 ? 15.220 -7.565 11.319 1.00 59.44 79 LEU A C 1
ATOM 622 O O . LEU A 1 79 ? 16.128 -8.096 11.952 1.00 59.44 79 LEU A O 1
ATOM 626 N N . ARG A 1 80 ? 14.491 -8.253 10.428 1.00 61.94 80 ARG A N 1
ATOM 627 C CA . ARG A 1 80 ? 14.775 -9.635 10.004 1.00 61.94 80 ARG A CA 1
ATOM 628 C C . ARG A 1 80 ? 15.569 -9.644 8.702 1.00 61.94 80 ARG A C 1
ATOM 630 O O . ARG A 1 80 ? 15.417 -8.745 7.880 1.00 61.94 80 ARG A O 1
ATOM 637 N N . GLN A 1 81 ? 16.382 -10.684 8.503 1.00 57.75 81 GLN A N 1
ATOM 638 C CA . GLN A 1 81 ? 17.150 -10.855 7.269 1.00 57.75 81 GLN A CA 1
ATOM 639 C C . GLN A 1 81 ? 16.229 -10.798 6.038 1.00 57.75 81 GLN A C 1
ATOM 641 O O . GLN A 1 81 ? 15.222 -11.498 5.971 1.00 57.75 81 GLN A O 1
ATOM 646 N N . LEU A 1 82 ? 16.602 -9.982 5.047 1.00 55.03 82 LEU A N 1
ATOM 647 C CA . LEU A 1 82 ? 15.880 -9.781 3.780 1.00 55.03 82 LEU A CA 1
ATOM 648 C C . LEU A 1 82 ? 15.636 -11.071 2.974 1.00 55.03 82 LEU A C 1
ATOM 650 O O . LEU A 1 82 ? 14.763 -11.090 2.113 1.00 55.03 82 LEU A O 1
ATOM 654 N N . SER A 1 83 ? 16.381 -12.143 3.255 1.00 53.47 83 SER A N 1
ATOM 655 C CA . SER A 1 83 ? 16.253 -13.464 2.620 1.00 53.47 83 SER A CA 1
ATOM 656 C C . SER A 1 83 ? 14.894 -14.136 2.853 1.00 53.47 83 SER A C 1
ATOM 658 O O . SER A 1 83 ? 14.517 -15.037 2.108 1.00 53.47 83 SER A O 1
ATOM 660 N N . ASP A 1 84 ? 14.157 -13.686 3.866 1.00 60.94 84 ASP A N 1
ATOM 661 C CA . ASP A 1 84 ? 12.830 -14.174 4.239 1.00 60.94 84 ASP A CA 1
ATOM 662 C C . ASP A 1 84 ? 11.690 -13.538 3.408 1.00 60.94 84 ASP A C 1
ATOM 664 O O . ASP A 1 84 ? 10.552 -14.012 3.457 1.00 60.94 84 ASP A O 1
ATOM 668 N N . VAL A 1 85 ? 11.971 -12.467 2.654 1.00 69.69 85 VAL A N 1
ATOM 669 C CA . VAL A 1 85 ? 10.987 -11.726 1.851 1.00 69.69 85 VAL A CA 1
ATOM 670 C C . VAL A 1 85 ? 11.222 -11.999 0.366 1.00 69.69 85 VAL A C 1
ATOM 672 O O . VAL A 1 85 ? 12.298 -11.741 -0.163 1.00 69.69 85 VAL A O 1
ATOM 675 N N . ASP A 1 86 ? 10.194 -12.477 -0.343 1.00 79.94 86 ASP A N 1
ATOM 676 C CA . ASP A 1 86 ? 10.241 -12.602 -1.805 1.00 79.94 86 ASP A CA 1
ATOM 677 C C . ASP A 1 86 ? 10.223 -11.206 -2.449 1.00 79.94 86 ASP A C 1
ATOM 679 O O . ASP A 1 86 ? 9.167 -10.629 -2.734 1.00 79.94 86 ASP A O 1
ATOM 683 N N . SER A 1 87 ? 11.417 -10.663 -2.686 1.00 80.12 87 SER A N 1
ATOM 684 C CA . SER A 1 87 ? 11.643 -9.358 -3.310 1.00 80.12 87 SER A CA 1
ATOM 685 C C . SER A 1 87 ? 10.991 -9.234 -4.691 1.00 80.12 87 SER A C 1
ATOM 687 O O . SER A 1 87 ? 10.566 -8.145 -5.080 1.00 80.12 87 SER A O 1
ATOM 689 N N . GLY A 1 88 ? 10.869 -10.336 -5.441 1.00 80.19 88 GLY A N 1
ATOM 690 C CA . GLY A 1 88 ? 10.217 -10.349 -6.750 1.00 80.19 88 GLY A CA 1
ATOM 691 C C . GLY A 1 88 ? 8.699 -10.214 -6.639 1.00 80.19 88 GLY A C 1
ATOM 692 O O . GLY A 1 88 ? 8.068 -9.492 -7.415 1.00 80.19 88 GLY A O 1
ATOM 693 N N . ARG A 1 89 ? 8.088 -10.878 -5.654 1.00 84.31 89 ARG A N 1
ATOM 694 C CA . ARG A 1 89 ? 6.667 -10.700 -5.325 1.00 84.31 89 ARG A CA 1
ATOM 695 C C . ARG A 1 89 ? 6.386 -9.317 -4.743 1.00 84.31 89 ARG A C 1
ATOM 697 O O . ARG A 1 89 ? 5.431 -8.686 -5.184 1.00 84.31 89 ARG A O 1
ATOM 704 N N . LEU A 1 90 ? 7.216 -8.827 -3.822 1.00 84.44 90 LEU A N 1
ATOM 705 C CA . LEU A 1 90 ? 7.077 -7.487 -3.243 1.00 84.44 90 LEU A CA 1
ATOM 706 C C . LEU A 1 90 ? 7.104 -6.405 -4.327 1.00 84.44 90 LEU A C 1
ATOM 708 O O . LEU A 1 90 ? 6.192 -5.586 -4.412 1.00 84.44 90 LEU A O 1
ATOM 712 N N . ARG A 1 91 ? 8.102 -6.457 -5.217 1.00 83.94 91 ARG A N 1
ATOM 713 C CA . ARG A 1 91 ? 8.226 -5.526 -6.345 1.00 83.94 91 ARG A CA 1
ATOM 714 C C . ARG A 1 91 ? 6.986 -5.535 -7.238 1.00 83.94 91 ARG A C 1
ATOM 716 O O . ARG A 1 91 ? 6.553 -4.473 -7.677 1.00 83.94 91 ARG A O 1
ATOM 723 N N . ARG A 1 92 ? 6.413 -6.714 -7.509 1.00 83.88 92 ARG A N 1
ATOM 724 C CA . ARG A 1 92 ? 5.174 -6.838 -8.291 1.00 83.88 92 ARG A CA 1
ATOM 725 C C . ARG A 1 92 ? 3.995 -6.168 -7.592 1.00 83.88 92 ARG A C 1
ATOM 727 O O . ARG A 1 92 ? 3.330 -5.382 -8.246 1.00 83.88 92 ARG A O 1
ATOM 734 N N . LEU A 1 93 ? 3.800 -6.419 -6.296 1.00 84.50 93 LEU A N 1
ATOM 735 C CA . LEU A 1 93 ? 2.708 -5.830 -5.508 1.00 84.50 93 LEU A CA 1
ATOM 736 C C . LEU A 1 93 ? 2.798 -4.301 -5.416 1.00 84.50 93 LEU A C 1
ATOM 738 O O . LEU A 1 93 ? 1.784 -3.617 -5.476 1.00 84.50 93 LEU A O 1
ATOM 742 N N . ILE A 1 94 ? 4.009 -3.753 -5.296 1.00 86.06 94 ILE A N 1
ATOM 743 C CA . ILE A 1 94 ? 4.203 -2.297 -5.281 1.00 86.06 94 ILE A CA 1
ATOM 744 C C . ILE A 1 94 ? 3.895 -1.702 -6.660 1.00 86.06 94 ILE A C 1
ATOM 746 O O . ILE A 1 94 ? 3.195 -0.701 -6.766 1.00 86.06 94 ILE A O 1
ATOM 750 N N . ARG A 1 95 ? 4.375 -2.336 -7.737 1.00 83.62 95 ARG A N 1
ATOM 751 C CA . ARG A 1 95 ? 4.140 -1.860 -9.110 1.00 83.62 95 ARG A CA 1
ATOM 752 C C . ARG A 1 95 ? 2.689 -2.007 -9.567 1.00 83.62 95 ARG A C 1
ATOM 754 O O . ARG A 1 95 ? 2.243 -1.192 -10.365 1.00 83.62 95 ARG A O 1
ATOM 761 N N . SER A 1 96 ? 1.964 -3.019 -9.090 1.00 81.38 96 SER A N 1
ATOM 762 C CA . SER A 1 96 ? 0.528 -3.174 -9.356 1.00 81.38 96 SER A CA 1
ATOM 763 C C . SER A 1 96 ? -0.341 -2.233 -8.518 1.00 81.38 96 SER A C 1
ATOM 765 O O . SER A 1 96 ? -1.530 -2.115 -8.797 1.00 81.38 96 SER A O 1
ATOM 767 N N . GLY A 1 97 ? 0.234 -1.552 -7.519 1.00 83.44 97 GLY A N 1
ATOM 768 C CA . GLY A 1 97 ? -0.499 -0.671 -6.612 1.00 83.44 97 GLY A CA 1
ATOM 769 C C . GLY A 1 97 ? -1.244 -1.407 -5.495 1.00 83.44 97 GLY A C 1
ATOM 770 O O . GLY A 1 97 ? -2.066 -0.796 -4.822 1.00 83.44 97 GLY A O 1
ATOM 771 N N . ASP A 1 98 ? -0.952 -2.689 -5.265 1.00 87.19 98 ASP A N 1
ATOM 772 C CA . ASP A 1 98 ? -1.532 -3.466 -4.161 1.00 87.19 98 ASP A CA 1
ATOM 773 C C . ASP A 1 98 ? -0.862 -3.152 -2.810 1.00 87.19 98 ASP A C 1
ATOM 775 O O . ASP A 1 98 ? -1.468 -3.344 -1.752 1.00 87.19 98 ASP A O 1
ATOM 779 N N . LEU A 1 99 ? 0.385 -2.663 -2.843 1.00 91.19 99 LEU A N 1
ATOM 780 C CA . LEU A 1 99 ? 1.153 -2.206 -1.683 1.00 91.19 99 LEU A CA 1
ATOM 781 C C . LEU A 1 99 ? 1.757 -0.819 -1.913 1.00 91.19 99 LEU A C 1
ATOM 783 O O . LEU A 1 99 ? 2.175 -0.483 -3.020 1.00 91.19 99 LEU A O 1
ATOM 787 N N . ALA A 1 100 ? 1.871 -0.048 -0.833 1.00 91.88 100 ALA A N 1
ATOM 788 C CA . ALA A 1 100 ? 2.589 1.216 -0.829 1.00 91.88 100 ALA A CA 1
ATOM 789 C C . ALA A 1 100 ? 4.086 0.986 -1.112 1.00 91.88 100 ALA A C 1
ATOM 791 O O . ALA A 1 100 ? 4.652 -0.016 -0.65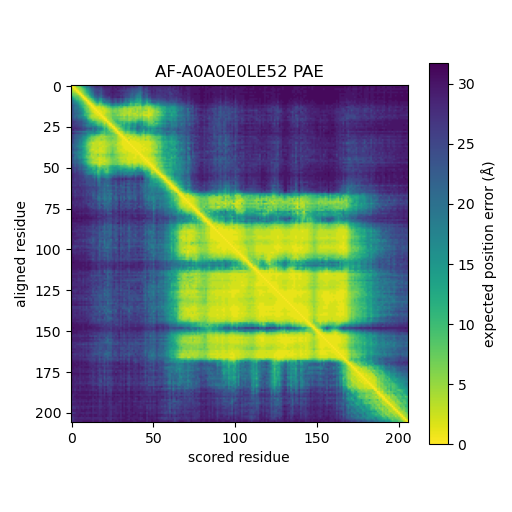2 1.00 91.88 100 ALA A O 1
ATOM 792 N N . PRO A 1 101 ? 4.765 1.907 -1.813 1.00 90.38 101 PRO A N 1
ATOM 793 C CA . PRO A 1 101 ? 6.218 1.875 -1.923 1.00 90.38 101 PRO A CA 1
ATOM 794 C C . PRO A 1 101 ? 6.921 1.889 -0.553 1.00 90.38 101 PRO A C 1
ATOM 796 O O . PRO A 1 101 ? 6.412 2.425 0.433 1.00 90.38 101 PRO A O 1
ATOM 799 N N . CYS A 1 102 ? 8.117 1.307 -0.492 1.00 89.06 102 CYS A N 1
ATOM 800 C CA . CYS A 1 102 ? 9.017 1.370 0.657 1.00 89.06 102 CYS A CA 1
ATOM 801 C C . CYS A 1 102 ? 9.705 2.742 0.695 1.00 89.06 102 CYS A C 1
ATOM 803 O O . CYS A 1 102 ? 10.867 2.873 0.314 1.00 89.06 102 CYS A O 1
ATOM 805 N N . PHE A 1 103 ? 8.964 3.775 1.094 1.00 85.12 103 PHE A N 1
ATOM 806 C CA . PHE A 1 103 ? 9.517 5.116 1.270 1.00 85.12 103 PHE A CA 1
ATOM 807 C C . PHE A 1 103 ? 10.547 5.157 2.403 1.00 85.12 103 PHE A C 1
ATOM 809 O O . PHE A 1 103 ? 10.431 4.441 3.403 1.00 85.12 103 PHE A O 1
ATOM 816 N N . ASP A 1 104 ? 11.539 6.034 2.253 1.00 83.00 104 ASP A N 1
ATOM 817 C CA . ASP A 1 104 ? 12.429 6.393 3.351 1.00 83.00 104 ASP A CA 1
ATOM 818 C C . ASP A 1 104 ? 11.599 7.069 4.465 1.00 83.00 104 ASP A C 1
ATOM 820 O O . ASP A 1 104 ? 10.587 7.713 4.193 1.00 83.00 104 ASP A O 1
ATOM 824 N N . ALA A 1 105 ? 11.986 6.874 5.730 1.00 83.19 105 ALA A N 1
ATOM 825 C CA . ALA A 1 105 ? 11.264 7.507 6.844 1.00 83.19 105 ALA A CA 1
ATOM 826 C C . ALA A 1 105 ? 11.755 8.928 6.994 1.00 83.19 105 ALA A C 1
ATOM 828 O O . ALA A 1 105 ? 12.968 9.144 6.981 1.00 83.19 105 ALA A O 1
ATOM 829 N N . ALA A 1 106 ? 10.820 9.828 7.251 1.00 81.81 106 ALA A N 1
ATOM 830 C CA . ALA A 1 106 ? 11.120 11.136 7.788 1.00 81.81 106 ALA A CA 1
ATOM 831 C C . ALA A 1 106 ? 10.822 11.161 9.293 1.00 81.81 106 ALA A C 1
ATOM 833 O O . ALA A 1 106 ? 9.853 10.553 9.760 1.00 81.81 106 ALA A O 1
ATOM 834 N N . GLU A 1 107 ? 11.680 11.849 10.046 1.00 74.56 107 GLU A N 1
ATOM 835 C CA . GLU A 1 107 ? 11.460 12.136 11.470 1.00 74.56 107 GLU A CA 1
ATOM 836 C C . GLU A 1 107 ? 10.446 13.272 11.654 1.00 74.56 107 GLU A C 1
ATOM 838 O O . GLU A 1 107 ? 9.693 13.265 12.622 1.00 74.56 107 GLU A O 1
ATOM 843 N N . ASP A 1 108 ? 10.356 14.170 10.667 1.00 73.06 108 ASP A N 1
ATOM 844 C CA . ASP A 1 108 ? 9.439 15.307 10.641 1.00 73.06 108 ASP A CA 1
ATOM 845 C C . ASP A 1 108 ? 8.456 15.206 9.468 1.00 73.06 108 ASP A C 1
ATOM 847 O O . ASP A 1 108 ? 8.827 14.825 8.356 1.00 73.06 108 ASP A O 1
ATOM 851 N N . ALA A 1 109 ? 7.198 15.588 9.702 1.00 70.19 109 ALA A N 1
ATOM 852 C CA . ALA A 1 109 ? 6.163 15.599 8.673 1.00 70.19 109 ALA A CA 1
ATOM 853 C C . ALA A 1 109 ? 6.350 16.776 7.703 1.00 70.19 109 ALA A C 1
ATOM 855 O O . ALA A 1 109 ? 6.177 17.939 8.080 1.00 70.19 109 ALA A O 1
ATOM 856 N N . ALA A 1 110 ? 6.592 16.498 6.421 1.00 65.31 110 ALA A N 1
ATOM 857 C CA . ALA A 1 110 ? 6.560 17.505 5.365 1.00 65.31 110 ALA A CA 1
ATOM 858 C C . ALA A 1 110 ? 5.120 17.688 4.843 1.00 65.31 110 ALA A C 1
ATOM 860 O O . ALA A 1 110 ? 4.795 17.439 3.680 1.00 65.31 110 ALA A O 1
ATOM 861 N N . GLY A 1 111 ? 4.223 18.136 5.725 1.00 68.06 111 GLY A N 1
ATOM 862 C CA . GLY A 1 111 ? 2.862 18.573 5.395 1.00 68.06 111 GLY A CA 1
ATOM 863 C C . GLY A 1 111 ? 1.845 17.462 5.099 1.00 68.06 111 GLY A C 1
ATOM 864 O O . GLY A 1 111 ? 0.850 17.364 5.807 1.00 68.06 111 GLY A O 1
ATOM 865 N N . LEU A 1 112 ? 2.048 16.664 4.042 1.00 66.62 112 LEU A N 1
ATOM 866 C CA . LEU A 1 112 ? 1.090 15.644 3.559 1.00 66.62 112 LEU A CA 1
ATOM 867 C C . LEU A 1 112 ? 1.464 14.205 3.952 1.00 66.62 112 LEU A C 1
ATOM 869 O O . LEU A 1 112 ? 0.922 13.258 3.374 1.00 66.62 112 LEU A O 1
ATOM 873 N N . ASP A 1 113 ? 2.417 14.052 4.864 1.00 74.06 113 ASP A N 1
ATOM 874 C CA . ASP A 1 113 ? 2.875 12.749 5.328 1.00 74.06 113 ASP A CA 1
ATOM 875 C C . ASP A 1 113 ? 1.975 12.224 6.447 1.00 74.06 113 ASP A C 1
ATOM 877 O O . ASP A 1 113 ? 1.533 12.978 7.313 1.00 74.06 113 ASP A O 1
ATOM 881 N N . GLU A 1 114 ? 1.726 10.919 6.431 1.00 80.38 114 GLU A N 1
ATOM 882 C CA . GLU A 1 114 ? 0.942 10.223 7.453 1.00 80.38 114 GLU A CA 1
ATOM 883 C C . GLU A 1 114 ? 1.902 9.422 8.354 1.00 80.38 114 GLU A C 1
ATOM 885 O O . GLU A 1 114 ? 2.939 8.924 7.885 1.00 80.38 114 GLU A O 1
ATOM 890 N N . ASP A 1 115 ? 1.591 9.291 9.646 1.00 90.12 115 ASP A N 1
ATOM 891 C CA . ASP A 1 115 ? 2.448 8.600 10.610 1.00 90.12 115 ASP A CA 1
ATOM 892 C C . ASP A 1 115 ? 2.134 7.101 10.711 1.00 90.12 115 ASP A C 1
ATOM 894 O O . ASP A 1 115 ? 0.988 6.653 10.766 1.00 90.12 115 ASP A O 1
ATOM 898 N N . CYS A 1 116 ? 3.181 6.278 10.746 1.00 92.25 116 CYS A N 1
ATOM 899 C CA . CYS A 1 116 ? 3.022 4.853 11.008 1.00 92.25 116 CYS A CA 1
ATOM 900 C C . CYS A 1 116 ? 2.977 4.609 12.529 1.00 92.25 116 CYS A C 1
ATOM 902 O O . CYS A 1 116 ? 4.014 4.743 13.180 1.00 92.25 116 CYS A O 1
ATOM 904 N N . PRO A 1 117 ? 1.868 4.109 13.106 1.00 93.62 117 PRO A N 1
ATOM 905 C CA . PRO A 1 117 ? 1.710 3.937 14.557 1.00 93.62 117 PRO A CA 1
ATOM 906 C C . PRO A 1 117 ? 2.590 2.833 15.171 1.00 93.62 117 PRO A C 1
ATOM 908 O O . PRO A 1 117 ? 2.533 2.593 16.373 1.00 93.62 117 PRO A O 1
ATOM 911 N N . ILE A 1 118 ? 3.352 2.101 14.352 1.00 92.19 118 ILE A N 1
ATOM 912 C CA . ILE A 1 118 ? 4.272 1.052 14.813 1.00 92.19 118 ILE A CA 1
ATOM 913 C C . ILE A 1 118 ? 5.691 1.599 14.975 1.00 92.19 118 ILE A C 1
ATOM 915 O O . ILE A 1 118 ? 6.361 1.260 15.945 1.00 92.19 118 ILE A O 1
ATOM 919 N N . CYS A 1 119 ? 6.159 2.408 14.021 1.00 91.31 119 CYS A N 1
ATOM 920 C CA . CYS A 1 119 ? 7.525 2.936 14.025 1.00 91.31 119 CYS A CA 1
ATOM 921 C C . CYS A 1 119 ? 7.606 4.442 14.290 1.00 91.31 119 CYS A C 1
ATOM 923 O O . CYS A 1 119 ? 8.712 4.958 14.362 1.00 91.31 119 CYS A O 1
ATOM 925 N N . PHE A 1 120 ? 6.466 5.127 14.416 1.00 91.44 120 PHE A N 1
ATOM 926 C CA . PHE A 1 120 ? 6.343 6.556 14.729 1.00 91.44 120 PHE A CA 1
ATOM 927 C C . PHE A 1 120 ? 7.069 7.490 13.751 1.00 91.44 120 PHE A C 1
ATOM 929 O O . PHE A 1 120 ? 7.474 8.585 14.116 1.00 91.44 120 PHE A O 1
ATOM 936 N N . TYR A 1 121 ? 7.221 7.047 12.503 1.00 89.25 121 TYR A N 1
ATOM 937 C CA . TYR A 1 121 ? 7.825 7.826 11.426 1.00 89.25 121 TYR A CA 1
ATOM 938 C C . TYR A 1 121 ? 6.776 8.264 10.407 1.00 89.25 121 TYR A C 1
ATOM 940 O O . TYR A 1 121 ? 5.761 7.577 10.234 1.00 89.25 121 TYR A O 1
ATOM 948 N N . PHE A 1 122 ? 7.079 9.344 9.691 1.00 87.06 122 PHE A N 1
ATOM 949 C CA . PHE A 1 122 ? 6.231 9.930 8.659 1.00 87.06 122 PHE A CA 1
ATOM 950 C C . PHE A 1 122 ? 6.573 9.393 7.270 1.00 87.06 122 PHE A C 1
ATOM 952 O O . PHE A 1 122 ? 7.747 9.190 6.935 1.00 87.06 122 PHE A O 1
ATOM 959 N N . TYR A 1 123 ? 5.534 9.153 6.465 1.00 86.12 123 TYR A N 1
ATOM 960 C CA . TYR A 1 123 ? 5.666 8.631 5.108 1.00 86.12 123 TYR A CA 1
ATOM 961 C C . TYR A 1 123 ? 4.688 9.308 4.130 1.00 86.12 123 TYR A C 1
ATOM 963 O O . TYR A 1 123 ? 3.529 9.531 4.486 1.00 86.12 123 TYR A O 1
ATOM 971 N N . PRO A 1 124 ? 5.075 9.499 2.851 1.00 85.25 124 PRO A N 1
ATOM 972 C CA . PRO A 1 124 ? 4.218 10.138 1.842 1.00 85.25 124 PRO A CA 1
ATOM 973 C C . PRO A 1 124 ? 2.902 9.415 1.541 1.00 85.25 124 PRO A C 1
ATOM 975 O O . PRO A 1 124 ? 1.975 10.008 0.973 1.00 85.25 124 PRO A O 1
ATOM 978 N N . SER A 1 125 ? 2.858 8.107 1.809 1.00 88.50 125 SER A N 1
ATOM 979 C CA . SER A 1 125 ? 1.642 7.297 1.801 1.00 88.50 125 SER A CA 1
ATOM 980 C C . SER A 1 125 ? 1.864 5.972 2.531 1.00 88.50 125 SER A C 1
ATOM 982 O O . SER A 1 125 ? 2.961 5.408 2.502 1.00 88.50 125 SER A O 1
ATOM 984 N N . LEU A 1 126 ? 0.799 5.462 3.149 1.00 92.38 126 LEU A N 1
ATOM 985 C CA . LEU A 1 126 ? 0.800 4.236 3.943 1.00 92.38 126 LEU A CA 1
ATOM 986 C C . LEU A 1 126 ? -0.179 3.199 3.379 1.00 92.38 126 LEU A C 1
ATOM 988 O O . LEU A 1 126 ? -1.061 3.501 2.572 1.00 92.38 126 LEU A O 1
ATOM 992 N N . ASN A 1 127 ? -0.022 1.948 3.811 1.00 95.12 127 ASN A N 1
ATOM 993 C CA . ASN A 1 127 ? -1.015 0.907 3.568 1.00 95.12 127 ASN A CA 1
ATOM 994 C C . ASN A 1 127 ? -2.127 1.011 4.607 1.00 95.12 127 ASN A C 1
ATOM 996 O O . ASN A 1 127 ? -1.873 1.349 5.761 1.00 95.12 127 ASN A O 1
ATOM 1000 N N . ARG A 1 128 ? -3.344 0.624 4.229 1.00 95.94 128 ARG A N 1
ATOM 1001 C CA . ARG A 1 128 ? -4.505 0.617 5.113 1.00 95.94 128 ARG A CA 1
ATOM 1002 C C . ARG A 1 128 ? -4.895 -0.809 5.483 1.00 95.94 128 ARG A C 1
ATOM 1004 O O . ARG A 1 128 ? -5.087 -1.662 4.621 1.00 95.94 128 ARG A O 1
ATOM 1011 N N . SER A 1 129 ? -5.044 -1.073 6.775 1.00 96.06 129 SER A N 1
ATOM 1012 C CA . SER A 1 129 ? -5.518 -2.359 7.294 1.00 96.06 129 SER A CA 1
ATOM 1013 C C . SER A 1 129 ? -6.938 -2.640 6.807 1.00 96.06 129 SER A C 1
ATOM 1015 O O . SER A 1 129 ? -7.836 -1.840 7.067 1.00 96.06 129 SER A O 1
ATOM 1017 N N . LYS A 1 130 ? -7.186 -3.799 6.184 1.00 95.94 130 LYS A N 1
ATOM 1018 C CA . LYS A 1 130 ? -8.530 -4.137 5.678 1.00 95.94 130 LYS A CA 1
ATOM 1019 C C . LYS A 1 130 ? -9.574 -4.293 6.787 1.00 95.94 130 LYS A C 1
ATOM 1021 O O . LYS A 1 130 ? -10.738 -3.980 6.581 1.00 95.94 130 LYS A O 1
ATOM 1026 N N . CYS A 1 131 ? -9.162 -4.764 7.964 1.00 96.56 131 CYS A N 1
ATOM 1027 C CA . CYS A 1 131 ? -10.069 -5.061 9.076 1.00 96.56 131 CYS A CA 1
ATOM 1028 C C . CYS A 1 131 ? -10.511 -3.829 9.880 1.00 96.56 131 CYS A C 1
ATOM 1030 O O . CYS A 1 131 ? -11.638 -3.791 10.356 1.00 96.56 131 CYS A O 1
ATOM 1032 N N . CYS A 1 132 ? -9.635 -2.840 10.067 1.00 95.88 132 CYS A N 1
ATOM 1033 C CA . CYS A 1 132 ? -9.890 -1.709 10.972 1.00 95.88 132 CYS A CA 1
ATOM 1034 C C . CYS A 1 132 ? -9.508 -0.345 10.391 1.00 95.88 132 CYS A C 1
ATOM 1036 O O . CYS A 1 132 ? -9.633 0.670 11.069 1.00 95.88 132 CYS A O 1
ATOM 1038 N N . GLY A 1 133 ? -9.009 -0.303 9.155 1.00 93.94 133 GLY A N 1
ATOM 1039 C CA . GLY A 1 133 ? -8.665 0.938 8.474 1.00 93.94 133 GLY A CA 1
ATOM 1040 C C . GLY A 1 133 ? -7.438 1.673 9.019 1.00 93.94 133 GLY A C 1
ATOM 1041 O O . GLY A 1 133 ? -7.191 2.782 8.561 1.00 93.94 133 GLY A O 1
ATOM 1042 N N . LYS A 1 134 ? -6.692 1.095 9.971 1.00 95.19 134 LYS A N 1
ATOM 1043 C CA . LYS A 1 134 ? -5.464 1.684 10.531 1.00 95.19 134 LYS A CA 1
ATOM 1044 C C . LYS A 1 134 ? -4.305 1.633 9.541 1.00 95.19 134 LYS A C 1
ATOM 1046 O O . LYS A 1 134 ? -4.171 0.651 8.805 1.00 95.19 134 LYS A O 1
ATOM 1051 N N . GLU A 1 135 ? -3.480 2.668 9.556 1.00 94.62 135 GLU A N 1
ATOM 1052 C CA . GLU A 1 135 ? -2.372 2.837 8.622 1.00 94.62 135 GLU A CA 1
ATOM 1053 C C . GLU A 1 135 ? -1.093 2.136 9.094 1.00 94.62 135 GLU A C 1
ATOM 1055 O O . GLU A 1 135 ? -0.877 1.934 10.289 1.00 94.62 135 GLU A O 1
ATOM 1060 N N . ILE A 1 136 ? -0.272 1.688 8.142 1.00 95.31 136 ILE A N 1
ATOM 1061 C CA . ILE A 1 136 ? 0.984 0.978 8.400 1.00 95.31 136 ILE A CA 1
ATOM 1062 C C . ILE A 1 136 ? 1.947 1.123 7.214 1.00 95.31 136 ILE A C 1
ATOM 1064 O O . ILE A 1 136 ? 1.556 0.975 6.050 1.00 95.31 136 ILE A O 1
ATOM 1068 N N . CYS A 1 137 ? 3.230 1.377 7.484 1.00 93.62 137 CYS A N 1
ATOM 1069 C CA . CYS A 1 137 ? 4.233 1.430 6.418 1.00 93.62 137 CYS A CA 1
ATOM 1070 C C . CYS A 1 137 ? 4.535 0.021 5.883 1.00 93.62 137 CYS A C 1
ATOM 1072 O O . CYS A 1 137 ? 4.340 -0.988 6.570 1.00 93.62 137 CYS A O 1
ATOM 1074 N N . THR A 1 138 ? 5.010 -0.063 4.641 1.00 93.00 138 THR A N 1
ATOM 1075 C CA . THR A 1 138 ? 5.278 -1.353 3.984 1.00 93.00 138 THR A CA 1
ATOM 1076 C C . THR A 1 138 ? 6.329 -2.165 4.733 1.00 93.00 138 THR A C 1
ATOM 1078 O O . THR A 1 138 ? 6.188 -3.377 4.859 1.00 93.00 138 THR A O 1
ATOM 1081 N N . GLU A 1 139 ? 7.336 -1.515 5.315 1.00 91.56 139 GLU A N 1
ATOM 1082 C CA . GLU A 1 139 ? 8.384 -2.201 6.075 1.00 91.56 139 GLU A CA 1
ATOM 1083 C C . GLU A 1 139 ? 7.838 -2.838 7.360 1.00 91.56 139 GLU A C 1
ATOM 1085 O O . GLU A 1 139 ? 8.075 -4.021 7.600 1.00 91.56 139 GLU A O 1
ATOM 1090 N N . CYS A 1 140 ? 7.043 -2.106 8.149 1.00 91.50 140 CYS A N 1
ATOM 1091 C CA . CYS A 1 140 ? 6.393 -2.660 9.339 1.00 91.50 140 CYS A CA 1
ATOM 1092 C C . CYS A 1 140 ? 5.403 -3.773 8.982 1.00 91.50 140 CYS A C 1
ATOM 1094 O O . CYS A 1 140 ? 5.332 -4.774 9.691 1.00 91.50 140 CYS A O 1
ATOM 1096 N N . PHE A 1 141 ? 4.666 -3.645 7.873 1.00 93.00 141 PHE A N 1
ATOM 1097 C CA . PHE A 1 141 ? 3.802 -4.720 7.385 1.00 93.00 141 PHE A CA 1
ATOM 1098 C C . PHE A 1 141 ? 4.605 -5.988 7.067 1.00 93.00 141 PHE A C 1
ATOM 1100 O O . PHE A 1 141 ? 4.255 -7.066 7.542 1.00 93.00 141 PHE A O 1
ATOM 1107 N N . LEU A 1 142 ? 5.712 -5.868 6.331 1.00 89.19 142 LEU A N 1
ATOM 1108 C CA . LEU A 1 142 ? 6.567 -7.005 5.982 1.00 89.19 142 LEU A CA 1
ATOM 1109 C C . LEU A 1 142 ? 7.165 -7.695 7.212 1.00 89.19 142 LEU A C 1
ATOM 1111 O O . LEU A 1 142 ? 7.269 -8.917 7.220 1.00 89.19 142 LEU A O 1
ATOM 1115 N N . GLN A 1 143 ? 7.494 -6.948 8.269 1.00 86.44 143 GLN A N 1
ATOM 1116 C CA . GLN A 1 143 ? 7.983 -7.523 9.529 1.00 86.44 143 GLN A CA 1
ATOM 1117 C C . GLN A 1 143 ? 6.935 -8.387 10.252 1.00 86.44 143 GLN A C 1
ATOM 1119 O O . GLN A 1 143 ? 7.302 -9.313 10.978 1.00 86.44 143 GLN A O 1
ATOM 1124 N N . LEU A 1 144 ? 5.642 -8.113 10.048 1.00 87.50 144 LEU A N 1
ATOM 1125 C CA . LEU A 1 144 ? 4.543 -8.908 10.607 1.00 87.50 144 LEU A CA 1
ATOM 1126 C C . LEU A 1 144 ? 4.268 -10.181 9.797 1.00 87.50 144 LEU A C 1
ATOM 1128 O O . LEU A 1 144 ? 3.706 -11.140 10.332 1.00 87.50 144 LEU A O 1
ATOM 1132 N N . MET A 1 145 ? 4.639 -10.198 8.514 1.00 84.81 145 MET A N 1
ATOM 1133 C CA . MET A 1 145 ? 4.351 -11.316 7.623 1.00 84.81 145 MET A CA 1
ATOM 1134 C C . MET A 1 145 ? 5.393 -12.437 7.789 1.00 84.81 145 MET A C 1
ATOM 1136 O O . MET A 1 145 ? 6.594 -12.199 7.667 1.00 84.81 145 MET A O 1
ATOM 1140 N N . PRO A 1 146 ? 4.970 -13.683 8.066 1.00 75.06 146 PRO A N 1
ATOM 1141 C CA . PRO A 1 146 ? 5.884 -14.799 8.252 1.00 75.06 146 PRO A CA 1
ATOM 1142 C C . PRO A 1 146 ? 6.512 -15.219 6.918 1.00 75.06 146 PRO A C 1
ATOM 1144 O O . PRO A 1 146 ? 5.837 -15.283 5.894 1.00 75.06 146 PRO A O 1
ATOM 1147 N N . SER A 1 147 ? 7.791 -15.593 6.955 1.00 67.62 147 SER A N 1
ATOM 1148 C CA . SER A 1 147 ? 8.561 -16.001 5.772 1.00 67.62 147 SER A CA 1
ATOM 1149 C C . SER A 1 147 ? 8.201 -17.377 5.213 1.00 67.62 147 SER A C 1
ATOM 1151 O O . SER A 1 147 ? 8.395 -17.648 4.032 1.00 67.62 147 SER A O 1
ATOM 1153 N N . LYS A 1 148 ? 7.642 -18.260 6.048 1.00 66.25 148 LYS A N 1
ATOM 1154 C CA . LYS A 1 148 ? 7.175 -19.599 5.662 1.00 66.25 148 LYS A CA 1
ATOM 1155 C C . LYS A 1 148 ? 5.735 -19.772 6.143 1.00 66.25 148 LYS A C 1
ATOM 1157 O O . LYS A 1 148 ? 5.431 -19.593 7.324 1.00 66.25 148 LYS A O 1
ATOM 1162 N N . SER A 1 149 ? 4.835 -20.037 5.200 1.00 65.12 149 SER A N 1
ATOM 1163 C CA . SER A 1 149 ? 3.385 -19.969 5.379 1.00 65.12 149 SER A CA 1
ATOM 1164 C C . SER A 1 149 ? 2.838 -21.146 6.191 1.00 65.12 149 SER A C 1
ATOM 1166 O O . SER A 1 149 ? 2.627 -22.232 5.658 1.00 65.12 149 SER A O 1
ATOM 1168 N N . SER A 1 150 ? 2.568 -20.914 7.474 1.00 60.53 150 SER A N 1
ATOM 1169 C CA . SER A 1 150 ? 1.633 -21.737 8.265 1.00 60.53 150 SER A CA 1
ATOM 1170 C C . SER A 1 150 ? 1.019 -21.013 9.468 1.00 60.53 150 SER A C 1
ATOM 1172 O O . SER A 1 150 ? 0.078 -21.520 10.072 1.00 60.53 150 SER A O 1
ATOM 1174 N N . LYS A 1 151 ? 1.511 -19.820 9.828 1.00 74.81 151 LYS A N 1
ATOM 1175 C CA . LYS A 1 151 ? 1.017 -19.060 10.983 1.00 74.81 151 LYS A CA 1
ATOM 1176 C C . LYS A 1 151 ? 0.005 -18.004 10.554 1.00 74.81 151 LYS A C 1
ATOM 1178 O O . LYS A 1 151 ? 0.292 -17.185 9.684 1.00 74.81 151 LYS A O 1
ATOM 1183 N N . VAL A 1 152 ? -1.156 -18.005 11.205 1.00 84.25 152 VAL A N 1
ATOM 1184 C CA . VAL A 1 152 ? -2.153 -16.938 11.074 1.00 84.25 152 VAL A CA 1
ATOM 1185 C C . VAL A 1 152 ? -1.593 -15.663 11.702 1.00 84.25 152 VAL A C 1
ATOM 1187 O O . VAL A 1 152 ? -1.272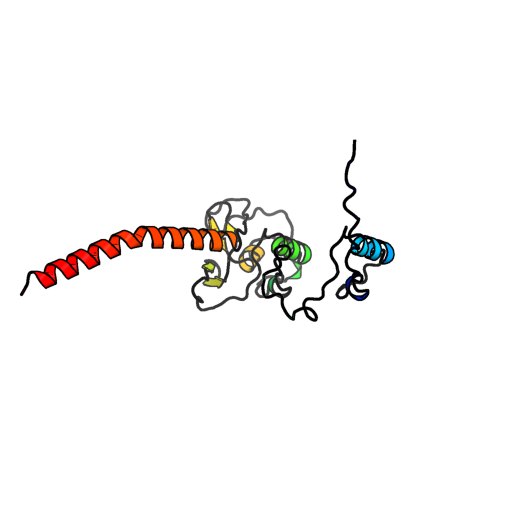 -15.634 12.892 1.00 84.25 152 VAL A O 1
ATOM 1190 N N . VAL A 1 153 ? -1.483 -14.603 10.904 1.00 90.38 153 VAL A N 1
ATOM 1191 C CA . VAL A 1 153 ? -1.082 -13.276 11.384 1.00 90.38 153 VAL A CA 1
ATOM 1192 C C . VAL A 1 153 ? -2.316 -12.551 11.892 1.00 90.38 153 VAL A C 1
ATOM 1194 O O . VAL A 1 153 ? -3.325 -12.470 11.192 1.00 90.38 153 VAL A O 1
ATOM 1197 N N . HIS A 1 154 ? -2.233 -12.022 13.108 1.00 94.31 154 HIS A N 1
ATOM 1198 C CA . HIS A 1 154 ? -3.287 -11.203 13.695 1.00 94.31 154 HIS A CA 1
ATOM 1199 C C . HIS A 1 154 ? -2.950 -9.727 13.502 1.00 94.31 154 HIS A C 1
ATOM 1201 O O . HIS A 1 154 ? -1.783 -9.336 13.545 1.00 94.31 154 HIS A O 1
ATOM 1207 N N . CYS A 1 155 ? -3.974 -8.901 13.304 1.00 95.94 155 CYS A N 1
ATOM 1208 C CA . CYS A 1 155 ? -3.807 -7.464 13.159 1.00 95.94 155 CYS A CA 1
ATOM 1209 C C . CYS A 1 155 ? -3.125 -6.890 14.412 1.00 95.94 155 CYS A C 1
ATOM 1211 O O . CYS A 1 155 ? -3.609 -7.138 15.521 1.00 95.94 155 CYS A O 1
ATOM 1213 N N . PRO A 1 156 ? -2.053 -6.088 14.282 1.00 95.81 156 PRO A N 1
ATOM 1214 C CA . PRO A 1 156 ? -1.377 -5.509 15.442 1.00 95.81 156 PRO A CA 1
ATOM 1215 C C . PRO A 1 156 ? -2.303 -4.574 16.237 1.00 95.81 156 PRO A C 1
ATOM 1217 O O . PRO A 1 156 ? -2.160 -4.479 17.457 1.00 95.81 156 PRO A O 1
ATOM 1220 N N . PHE A 1 157 ? -3.296 -3.976 15.568 1.00 96.94 157 PHE A N 1
ATOM 1221 C CA . PHE A 1 157 ? -4.197 -2.964 16.116 1.00 96.94 157 PHE A CA 1
ATOM 1222 C C . PHE A 1 157 ? -5.453 -3.552 16.771 1.00 96.94 157 PHE A C 1
ATOM 1224 O O . PHE A 1 157 ? -5.694 -3.321 17.949 1.00 96.94 157 PHE A O 1
ATOM 1231 N N . CYS A 1 158 ? -6.252 -4.327 16.028 1.00 96.81 158 CYS A N 1
ATOM 1232 C CA . CYS A 1 158 ? -7.552 -4.838 16.497 1.00 96.81 158 CYS A CA 1
ATOM 1233 C C . CYS A 1 158 ? -7.576 -6.353 16.737 1.00 96.81 158 CYS A C 1
ATOM 1235 O O . CYS A 1 158 ? -8.628 -6.910 17.028 1.00 96.81 158 CYS A O 1
ATOM 1237 N N . LYS A 1 159 ? -6.432 -7.030 16.578 1.00 95.94 159 LYS A N 1
ATOM 1238 C CA . LYS A 1 159 ? -6.262 -8.478 16.787 1.00 95.94 159 LYS A CA 1
ATOM 1239 C C . LYS A 1 159 ? -7.099 -9.387 15.875 1.00 95.94 159 LYS A C 1
ATOM 1241 O O . LYS A 1 159 ? -7.079 -10.595 16.066 1.00 95.94 159 LYS A O 1
ATOM 1246 N N . THR A 1 160 ? -7.763 -8.859 14.845 1.00 96.50 160 THR A N 1
ATOM 1247 C CA . THR A 1 160 ? -8.446 -9.674 13.826 1.00 96.50 160 THR A CA 1
ATOM 1248 C C . THR A 1 160 ? -7.462 -10.637 13.158 1.00 96.50 160 THR A C 1
ATOM 1250 O O . THR A 1 160 ? -6.378 -10.223 12.745 1.00 96.50 160 THR A O 1
ATOM 1253 N N . ALA A 1 161 ? -7.832 -11.914 13.057 1.00 94.62 161 ALA A N 1
ATOM 1254 C CA . ALA A 1 161 ? -7.061 -12.933 12.348 1.00 94.62 161 ALA A CA 1
ATOM 1255 C C . ALA A 1 161 ? -6.962 -12.640 10.838 1.00 94.62 161 ALA A C 1
ATOM 1257 O O . ALA A 1 161 ? -7.732 -11.850 10.295 1.00 94.62 161 ALA A O 1
ATOM 1258 N N . SER A 1 162 ? -6.030 -13.306 10.153 1.00 92.38 162 SER A N 1
ATOM 1259 C CA . SER A 1 162 ? -5.807 -13.149 8.707 1.00 92.38 162 SER A CA 1
ATOM 1260 C C . SER A 1 162 ? -5.539 -11.697 8.301 1.00 92.38 162 SER A C 1
ATOM 1262 O O . SER A 1 162 ? -6.160 -11.160 7.383 1.00 92.38 162 SER A O 1
ATOM 1264 N N . TYR A 1 163 ? -4.616 -11.051 9.015 1.00 94.69 163 TYR A N 1
ATOM 1265 C CA . TYR A 1 163 ? -4.262 -9.660 8.779 1.00 94.69 163 TYR A CA 1
ATOM 1266 C C . TYR A 1 163 ? -3.834 -9.419 7.327 1.00 94.69 163 TYR A C 1
ATOM 1268 O O . TYR A 1 163 ? -2.945 -10.087 6.799 1.00 94.69 163 TYR A O 1
ATOM 1276 N N . ALA A 1 164 ? -4.473 -8.437 6.698 1.00 94.25 164 ALA A N 1
ATOM 1277 C CA . ALA A 1 164 ? -4.215 -8.026 5.330 1.00 94.25 164 ALA A CA 1
ATOM 1278 C C . ALA A 1 164 ? -4.342 -6.508 5.210 1.00 94.25 164 ALA A C 1
ATOM 1280 O O . ALA A 1 164 ? -5.102 -5.864 5.945 1.00 94.25 164 ALA A O 1
ATOM 1281 N N . VAL A 1 165 ? -3.621 -5.953 4.244 1.00 95.56 165 VAL A N 1
ATOM 1282 C CA . VAL A 1 165 ? -3.622 -4.525 3.936 1.00 95.56 165 VAL A CA 1
ATOM 1283 C C . VAL A 1 165 ? -4.069 -4.288 2.496 1.00 95.56 165 VAL A C 1
ATOM 1285 O O . VAL A 1 165 ? -4.097 -5.208 1.677 1.00 95.56 165 VAL A O 1
ATOM 1288 N N . GLU A 1 166 ? -4.456 -3.057 2.207 1.00 94.56 166 GLU A N 1
ATOM 1289 C CA . GLU A 1 166 ? -4.670 -2.538 0.862 1.00 94.56 166 GLU A CA 1
ATOM 1290 C C . GLU A 1 166 ? -3.953 -1.200 0.714 1.00 94.56 166 GLU A C 1
ATOM 1292 O O . GLU A 1 166 ? -3.891 -0.409 1.659 1.00 94.56 166 GLU A O 1
ATOM 1297 N N . TYR A 1 167 ? -3.439 -0.932 -0.479 1.00 93.00 167 TYR A N 1
ATOM 1298 C CA . TYR A 1 167 ? -2.929 0.381 -0.828 1.00 93.00 167 TYR A CA 1
ATOM 1299 C C . TYR A 1 167 ? -3.934 1.111 -1.712 1.00 93.00 167 TYR A C 1
ATOM 1301 O O . TYR A 1 167 ? -4.408 0.586 -2.714 1.00 93.00 167 TYR A O 1
ATOM 1309 N N . ARG A 1 168 ? -4.292 2.336 -1.317 1.00 83.75 168 ARG A N 1
ATOM 1310 C CA . ARG A 1 168 ? -5.206 3.193 -2.091 1.00 83.75 168 ARG A CA 1
ATOM 1311 C C . ARG A 1 168 ? -4.473 4.260 -2.909 1.00 83.75 168 ARG A C 1
ATOM 1313 O O . ARG A 1 168 ? -5.100 4.942 -3.717 1.00 83.75 168 ARG A O 1
ATOM 1320 N N . GLY A 1 169 ? -3.157 4.386 -2.735 1.00 73.25 169 GLY A N 1
ATOM 1321 C CA . GLY A 1 169 ? -2.307 5.307 -3.486 1.00 73.25 169 GLY A CA 1
ATOM 1322 C C . GLY A 1 169 ? -2.780 6.758 -3.511 1.00 73.25 169 GLY A C 1
ATOM 1323 O O . GLY A 1 169 ? -3.469 7.248 -2.615 1.00 73.25 169 GLY A O 1
ATOM 1324 N N . ASN A 1 170 ? -2.424 7.444 -4.596 1.00 52.62 170 ASN A N 1
ATOM 1325 C CA . ASN A 1 170 ? -2.726 8.856 -4.853 1.00 52.62 170 ASN A CA 1
ATOM 1326 C C . ASN A 1 170 ? -4.215 9.102 -5.157 1.00 52.62 170 ASN A C 1
ATOM 1328 O O . ASN A 1 170 ? -4.634 10.253 -5.285 1.00 52.62 170 ASN A O 1
ATOM 1332 N N . ARG A 1 171 ? -5.027 8.041 -5.272 1.00 47.78 171 ARG A N 1
ATOM 1333 C CA . ARG A 1 171 ? -6.481 8.146 -5.435 1.00 47.78 171 ARG A CA 1
ATOM 1334 C C . ARG A 1 171 ? -7.109 8.841 -4.225 1.00 47.78 171 ARG A C 1
ATOM 1336 O O . ARG A 1 171 ? -7.915 9.740 -4.416 1.00 47.78 171 ARG A O 1
ATOM 1343 N N . ALA A 1 172 ? -6.600 8.564 -3.021 1.00 52.66 172 ALA A N 1
ATOM 1344 C CA . ALA A 1 172 ? -6.980 9.282 -1.806 1.00 52.66 172 ALA A CA 1
ATOM 1345 C C . ALA A 1 172 ? -6.522 10.756 -1.805 1.00 52.66 172 ALA A C 1
ATOM 1347 O O . ALA A 1 172 ? -7.241 11.600 -1.293 1.00 52.66 172 ALA A O 1
ATOM 1348 N N . LYS A 1 173 ? -5.366 11.106 -2.401 1.00 52.19 173 LYS A N 1
ATOM 1349 C CA . LYS A 1 173 ? -4.939 12.518 -2.553 1.00 52.19 173 LYS A CA 1
ATOM 1350 C C . LYS A 1 173 ? -5.827 13.276 -3.542 1.00 52.19 173 LYS A C 1
ATOM 1352 O O . LYS A 1 173 ? -6.149 14.432 -3.294 1.00 52.19 173 LYS A O 1
ATOM 1357 N N . ARG A 1 174 ? -6.238 12.640 -4.647 1.00 50.22 174 ARG A N 1
ATOM 1358 C CA . ARG A 1 174 ? -7.207 13.210 -5.598 1.00 50.22 174 ARG A CA 1
ATOM 1359 C C . ARG A 1 174 ? -8.580 13.399 -4.956 1.00 50.22 174 ARG A C 1
ATOM 1361 O O . ARG A 1 174 ? -9.131 14.481 -5.086 1.00 50.22 174 ARG A O 1
ATOM 1368 N N . GLU A 1 175 ? -9.080 12.398 -4.237 1.00 55.69 175 GLU A N 1
ATOM 1369 C CA . GLU A 1 175 ? -10.345 12.470 -3.490 1.00 55.69 175 GLU A CA 1
ATOM 1370 C C . GLU A 1 175 ? -10.273 13.551 -2.390 1.00 55.69 175 GLU A C 1
ATOM 1372 O O . GLU A 1 175 ? -11.054 14.491 -2.433 1.00 55.69 175 GLU A O 1
ATOM 1377 N N . LYS A 1 176 ? -9.236 13.560 -1.533 1.00 59.22 176 LYS A N 1
ATOM 1378 C CA . LYS A 1 176 ? -9.010 14.623 -0.527 1.00 59.22 176 LYS A CA 1
ATOM 1379 C C . LYS A 1 176 ? -8.889 16.024 -1.154 1.00 59.22 176 LYS A C 1
ATOM 1381 O O . LYS A 1 176 ? -9.362 16.993 -0.571 1.00 59.22 176 LYS A O 1
ATOM 1386 N N . LYS A 1 177 ? -8.250 16.168 -2.325 1.00 59.91 177 LYS A N 1
ATOM 1387 C CA . LYS A 1 177 ? -8.134 17.459 -3.034 1.00 59.91 177 LYS A CA 1
ATOM 1388 C C . LYS A 1 177 ? -9.480 17.920 -3.597 1.00 59.91 177 LYS A C 1
ATOM 1390 O O . LYS A 1 177 ? -9.737 19.121 -3.606 1.00 59.91 177 LYS A O 1
ATOM 1395 N N . LEU A 1 178 ? -10.318 16.991 -4.057 1.00 61.62 178 LEU A N 1
ATOM 1396 C CA . LEU A 1 178 ? -11.687 17.280 -4.484 1.00 61.62 178 LEU A CA 1
ATOM 1397 C C . LEU A 1 178 ? -12.543 17.706 -3.285 1.00 61.62 178 LEU A C 1
ATOM 1399 O O . LEU A 1 178 ? -13.141 18.775 -3.352 1.00 61.62 178 LEU A O 1
ATOM 1403 N N . ASP A 1 179 ? -12.489 16.969 -2.172 1.00 64.50 179 ASP A N 1
ATOM 1404 C CA . ASP A 1 179 ? -13.228 17.284 -0.941 1.00 64.50 179 ASP A CA 1
ATOM 1405 C C . ASP A 1 179 ? -12.826 18.658 -0.374 1.00 64.50 179 ASP A C 1
ATOM 1407 O O . ASP A 1 179 ? -13.678 19.495 -0.084 1.00 64.50 179 ASP A O 1
ATOM 1411 N N . GLN A 1 180 ? -11.521 18.958 -0.307 1.00 67.62 180 GLN A N 1
ATOM 1412 C CA . GLN A 1 180 ? -11.018 20.269 0.130 1.00 67.62 180 GLN A CA 1
ATOM 1413 C C . GLN A 1 180 ? -11.459 21.406 -0.800 1.00 67.62 180 GLN A C 1
ATOM 1415 O O . GLN A 1 180 ? -11.752 22.509 -0.339 1.00 67.62 180 GLN A O 1
ATOM 1420 N N . GLN A 1 181 ? -11.502 21.167 -2.115 1.00 68.88 181 GLN A N 1
ATOM 1421 C CA . GLN A 1 181 ? -12.026 22.149 -3.064 1.00 68.88 181 GLN A CA 1
ATOM 1422 C C . GLN A 1 181 ? -13.532 22.358 -2.886 1.00 68.88 181 GLN A C 1
ATOM 1424 O O . GLN A 1 181 ? -14.006 23.485 -3.031 1.00 68.88 181 GLN A O 1
ATOM 1429 N N . GLU A 1 182 ? -14.283 21.306 -2.572 1.00 71.50 182 GLU A N 1
ATOM 1430 C CA . GLU A 1 182 ? -15.720 21.375 -2.307 1.00 71.50 182 GLU A CA 1
ATOM 1431 C C . GLU A 1 182 ? -16.015 22.136 -1.006 1.00 71.50 182 GLU A C 1
ATOM 1433 O O . GLU A 1 182 ? -16.843 23.048 -0.999 1.00 71.50 182 GLU A O 1
ATOM 1438 N N . GLU A 1 183 ? -15.257 21.872 0.061 1.00 70.88 183 GLU A N 1
ATOM 1439 C CA . GLU A 1 183 ? -15.338 22.600 1.333 1.00 70.88 183 GLU A CA 1
ATOM 1440 C C . GLU A 1 183 ? -14.963 24.081 1.184 1.00 70.88 183 GLU A C 1
ATOM 1442 O O . GLU A 1 183 ? -15.656 24.965 1.704 1.00 70.88 183 GLU A O 1
ATOM 1447 N N . GLN A 1 184 ? -13.901 24.389 0.430 1.00 69.44 184 GLN A N 1
ATOM 1448 C CA . GLN A 1 184 ? -13.503 25.771 0.153 1.00 69.44 184 GLN A CA 1
ATOM 1449 C C . GLN A 1 184 ? -14.605 26.524 -0.599 1.00 69.44 184 GLN A C 1
ATOM 1451 O O . GLN A 1 184 ? -14.992 27.615 -0.166 1.00 69.44 184 GLN A O 1
ATOM 1456 N N . LYS A 1 185 ? -15.182 25.916 -1.645 1.00 75.75 185 LYS A N 1
ATOM 1457 C CA . LYS A 1 185 ? -16.312 26.479 -2.405 1.00 75.75 185 LYS A CA 1
ATOM 1458 C C . LYS A 1 185 ? -17.569 26.650 -1.546 1.00 75.75 185 LYS A C 1
ATOM 1460 O O . LYS A 1 185 ? -18.248 27.669 -1.655 1.00 75.75 185 LYS A O 1
ATOM 1465 N N . ALA A 1 186 ? -17.859 25.712 -0.644 1.00 73.44 186 ALA A N 1
ATOM 1466 C CA . ALA A 1 186 ? -18.989 25.809 0.282 1.00 73.44 186 ALA A CA 1
ATOM 1467 C C . ALA A 1 186 ? -18.815 26.929 1.332 1.00 73.44 186 ALA A C 1
ATOM 1469 O O . ALA A 1 186 ? -19.799 27.469 1.848 1.00 73.44 186 ALA A O 1
ATOM 1470 N N . SER A 1 187 ? -17.571 27.310 1.644 1.00 63.84 187 SER A N 1
ATOM 1471 C CA . SER A 1 187 ? -17.249 28.352 2.630 1.00 63.84 187 SER A CA 1
ATOM 1472 C C . SER A 1 187 ? -17.213 29.786 2.068 1.00 63.84 187 SER A C 1
ATOM 1474 O O . SER A 1 187 ? -17.411 30.744 2.821 1.00 63.84 187 SER A O 1
ATOM 1476 N N . GLU A 1 188 ? -17.017 29.964 0.756 1.00 66.12 188 GLU A N 1
ATOM 1477 C CA . GLU A 1 188 ? -16.973 31.278 0.089 1.00 66.12 188 GLU A CA 1
ATOM 1478 C C . GLU A 1 188 ? -18.222 32.166 0.272 1.00 66.12 188 GLU A C 1
ATOM 1480 O O . GLU A 1 188 ? -18.056 33.357 0.571 1.00 66.12 188 GLU A O 1
ATOM 1485 N N . PRO A 1 189 ? -19.472 31.672 0.124 1.00 66.25 189 PRO A N 1
ATOM 1486 C CA . PRO A 1 189 ? -20.652 32.530 0.254 1.00 66.25 189 PRO A CA 1
ATOM 1487 C C . PRO A 1 189 ? -20.823 33.070 1.680 1.00 66.25 189 PRO A C 1
ATOM 1489 O O . PRO A 1 189 ? -21.259 34.208 1.854 1.00 66.25 189 PRO A O 1
ATOM 1492 N N . LYS A 1 190 ? -20.406 32.305 2.699 1.00 62.62 190 LYS A N 1
ATOM 1493 C CA . LYS A 1 190 ? -20.470 32.720 4.111 1.00 62.62 190 LYS A CA 1
ATOM 1494 C C . LYS A 1 190 ? -19.515 33.880 4.406 1.00 62.62 190 LYS A C 1
ATOM 1496 O O . LYS A 1 190 ? -19.908 34.839 5.064 1.00 62.62 190 LYS A O 1
ATOM 1501 N N . LYS A 1 191 ? -18.299 33.847 3.847 1.00 61.38 191 LYS A N 1
ATOM 1502 C CA . LYS A 1 191 ? -17.312 34.932 3.998 1.00 61.38 191 LYS A CA 1
ATOM 1503 C C . LYS A 1 191 ? -17.765 36.220 3.298 1.00 61.38 191 LYS A C 1
ATOM 1505 O O . LYS A 1 191 ? -17.650 37.297 3.872 1.00 61.38 191 LYS A O 1
ATOM 1510 N N . LYS A 1 192 ? -18.353 36.130 2.096 1.00 62.62 192 LYS A N 1
ATOM 1511 C CA . LYS A 1 192 ? -18.844 37.310 1.349 1.00 62.62 192 LYS A CA 1
ATOM 1512 C C . LYS A 1 192 ? -20.003 38.040 2.040 1.00 62.62 192 LYS A C 1
ATOM 1514 O O . LYS A 1 192 ? -20.082 39.263 1.940 1.00 62.62 192 LYS A O 1
ATOM 1519 N N . ILE A 1 193 ? -20.890 37.322 2.734 1.00 65.56 193 ILE A N 1
ATOM 1520 C CA . ILE A 1 193 ? -21.995 37.928 3.501 1.00 65.56 193 ILE A CA 1
ATOM 1521 C C . ILE A 1 193 ? -21.449 38.673 4.727 1.00 65.56 193 ILE A C 1
ATOM 1523 O O . ILE A 1 193 ? -21.854 39.806 4.974 1.00 65.56 193 ILE A O 1
ATOM 1527 N N . GLN A 1 194 ? -20.478 38.082 5.429 1.00 60.44 194 GLN A N 1
ATOM 1528 C CA . GLN A 1 194 ? -19.880 38.664 6.633 1.00 60.44 194 GLN A CA 1
ATOM 1529 C C . GLN A 1 194 ? -19.097 39.960 6.356 1.00 60.44 194 GLN A C 1
ATOM 1531 O O . GLN A 1 194 ? -19.240 40.933 7.097 1.00 60.44 194 GLN A O 1
ATOM 1536 N N . TYR A 1 195 ? -18.340 40.015 5.254 1.00 58.31 195 TYR A N 1
ATOM 1537 C CA . TYR A 1 195 ? -17.659 41.246 4.830 1.00 58.31 195 TYR A CA 1
ATOM 1538 C C . TYR A 1 195 ? -18.650 42.365 4.481 1.00 58.31 195 TYR A C 1
ATOM 1540 O O . TYR A 1 195 ? -18.439 43.508 4.873 1.00 58.31 195 TYR A O 1
ATOM 1548 N N . LYS A 1 196 ? -19.767 42.043 3.808 1.00 59.88 196 LYS A N 1
ATOM 1549 C CA . LYS A 1 196 ? -20.797 43.038 3.464 1.00 59.88 196 LYS A CA 1
ATOM 1550 C C . LYS A 1 196 ? -21.508 43.609 4.692 1.00 59.88 196 LYS A C 1
ATOM 1552 O O . LYS A 1 196 ? -21.796 44.803 4.702 1.00 59.88 196 LYS A O 1
ATOM 1557 N N . SER A 1 197 ? -21.773 42.792 5.716 1.00 58.03 197 SER A N 1
ATOM 1558 C CA . SER A 1 197 ? -22.355 43.275 6.977 1.00 58.03 197 SER A CA 1
ATOM 1559 C C . SER A 1 197 ? -21.409 44.203 7.739 1.00 58.03 197 SER A C 1
ATOM 1561 O O . SER A 1 197 ? -21.852 45.232 8.231 1.00 58.03 197 SER A O 1
ATOM 1563 N N . GLN A 1 198 ? -20.107 43.901 7.764 1.00 58.62 198 GLN A N 1
ATOM 1564 C CA . GLN A 1 198 ? -19.112 44.729 8.456 1.00 58.62 198 GLN A CA 1
ATOM 1565 C C . GLN A 1 198 ? -18.920 46.088 7.771 1.00 58.62 198 GLN A C 1
ATOM 1567 O O . GLN A 1 198 ? -18.928 47.116 8.438 1.00 58.62 198 GLN A O 1
ATOM 1572 N N . THR A 1 199 ? -18.879 46.119 6.436 1.00 55.97 199 THR A N 1
ATOM 1573 C CA . THR A 1 199 ? -18.820 47.387 5.691 1.00 55.97 199 THR A CA 1
ATOM 1574 C C . THR A 1 199 ? -20.101 48.220 5.810 1.00 55.97 199 THR A C 1
ATOM 1576 O O . THR A 1 199 ? -20.053 49.437 5.677 1.00 55.97 199 THR A O 1
ATOM 1579 N N . ALA A 1 200 ? -21.260 47.596 6.049 1.00 55.38 200 ALA A N 1
ATOM 1580 C CA . ALA A 1 200 ? -22.529 48.311 6.195 1.00 55.38 200 ALA A CA 1
ATOM 1581 C C . ALA A 1 200 ? -22.712 48.943 7.588 1.00 55.38 200 ALA A C 1
ATOM 1583 O O . ALA A 1 200 ? -23.415 49.949 7.695 1.00 55.38 200 ALA A O 1
ATOM 1584 N N . ASP A 1 201 ? -22.084 48.381 8.624 1.00 55.59 201 ASP A N 1
ATOM 1585 C CA . ASP A 1 201 ? -22.079 48.951 9.977 1.00 55.59 201 ASP A CA 1
ATOM 1586 C C . ASP A 1 201 ? -21.081 50.114 10.112 1.00 55.59 201 ASP A C 1
ATOM 1588 O O . ASP A 1 201 ? -21.401 51.112 10.754 1.00 55.59 201 ASP A O 1
ATOM 1592 N N . GLU A 1 202 ? -19.927 50.069 9.432 1.00 53.34 202 GLU A N 1
ATOM 1593 C CA . GLU A 1 202 ? -18.971 51.195 9.412 1.00 53.34 202 GLU A CA 1
ATOM 1594 C C . GLU A 1 202 ? -19.531 52.450 8.715 1.00 53.34 202 GLU A C 1
ATOM 1596 O O . GLU A 1 202 ? -19.212 53.572 9.098 1.00 53.34 202 GLU A O 1
ATOM 1601 N N . LEU A 1 203 ? -20.424 52.282 7.734 1.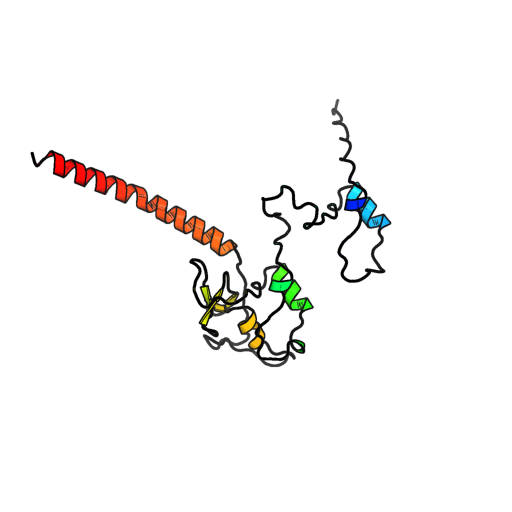00 55.25 203 LEU A N 1
ATOM 1602 C CA . LEU A 1 203 ? -21.072 53.385 7.007 1.00 55.25 203 LEU A CA 1
ATOM 1603 C C . LEU A 1 203 ? -22.271 54.014 7.743 1.00 55.25 203 LEU A C 1
ATOM 1605 O O . LEU A 1 203 ? -22.779 55.038 7.295 1.00 55.25 203 LEU A O 1
ATOM 1609 N N . LYS A 1 204 ? -22.734 53.424 8.853 1.00 55.47 204 LYS A N 1
ATOM 1610 C CA . LYS A 1 204 ? -23.818 53.968 9.700 1.00 55.47 204 LYS A CA 1
ATOM 1611 C C . LYS A 1 204 ? -23.319 54.613 10.997 1.00 55.47 204 LYS A C 1
ATOM 1613 O O . LYS A 1 204 ? -24.135 55.106 11.772 1.00 55.47 204 LYS A O 1
ATOM 1618 N N . GLY A 1 205 ? -22.008 54.584 11.239 1.00 53.34 205 GLY A N 1
ATOM 1619 C CA . GLY A 1 205 ? -21.357 55.137 12.429 1.00 53.34 205 GLY A CA 1
ATOM 1620 C C . GLY A 1 205 ? -20.723 56.522 12.249 1.00 53.34 205 GLY A C 1
ATOM 1621 O O . GLY A 1 205 ? -19.944 56.916 13.115 1.00 53.34 205 GLY A O 1
ATOM 1622 N N . VAL A 1 206 ? -21.021 57.237 11.156 1.00 46.16 206 VAL A N 1
ATOM 1623 C CA . VAL A 1 206 ? -20.586 58.628 10.903 1.00 46.16 206 VAL A CA 1
ATOM 1624 C C . VAL A 1 206 ? -21.791 59.555 10.873 1.00 46.16 206 VAL A C 1
ATOM 1626 O O . VAL A 1 206 ? -22.776 59.198 10.187 1.00 46.16 206 VAL A O 1
#

pLDDT: mean 71.07, std 16.77, range [33.72, 96.94]

Secondary structure (DSSP, 8-state):
--------PPPP---GGGGS-S--SS--TT--HHHHHHHHHTTSS-----TTTS-SS--S--TT-----GGGGS-S--SS-GGGS-HHHHHHHHHTTSS---PPPBSS--SS-EE-TTT--EES--EEETTT--EE-HHHHHHHS-SSTTSPPPPTTT--SS--EE--TTHHHHHHHHHHHHHHHHHHHHHHHHHHHHHHHHTT--

Foldseek 3Di:
DDDDDDDDDQDPDDDPQQLDADDDPDPPPPDPSVVSSVCCNVVVDPTRDDCVPPVVDPPDPPPVFPPDDPVQLDADDAPDPPVLDPSVVSSVCCRVQFAPTNDDWDPDDPPQWDAAPVPRTTDNFFWAKPPPRHTHHPNVVVNQDGSDPDDWGADPPPRHTNIDTGGPPCVVVVVVVVVVVVVVVVCVVVVVVVVVVVVVVVVVPD

Solvent-accessible surface area (backbone atoms only — not comparable to full-atom values): 12888 Å² total; per-residue (Å²): 141,82,85,81,82,79,74,85,72,80,72,79,83,72,56,74,72,31,50,42,85,85,82,65,95,56,88,64,90,82,65,58,61,68,61,50,32,49,33,32,72,68,66,78,35,80,65,42,78,52,72,88,78,62,58,85,78,67,93,63,79,53,92,86,52,83,79,71,57,73,70,33,53,43,76,87,77,60,93,57,72,69,88,52,52,64,58,70,60,49,36,48,35,34,71,72,45,54,33,38,53,32,66,74,76,32,92,62,68,81,83,71,38,49,64,18,83,87,78,72,30,22,27,82,59,51,21,30,29,71,89,77,63,50,56,35,40,46,51,66,52,54,73,64,53,72,66,67,92,80,76,82,39,53,29,93,86,80,57,46,69,70,54,51,66,40,26,65,69,69,56,53,54,54,50,52,52,50,51,52,51,51,51,53,61,69,46,48,66,60,53,58,53,54,54,54,53,54,59,55,52,64,70,69,74,115

Nearest PDB structures (foldseek):
  8i21-assembly1_C  TM=5.876E-01  e=1.721E+00  Saccharomyces cerevisiae S288C

Organism: Oryza punctata (NCBI:txid4537)

Mean predicted aligned error: 18.18 Å

Radius of gyration: 26.29 Å; Cα contacts (8 Å, |Δi|>4): 200; chains: 1; bounding box: 44×80×71 Å

InterPro domains:
  IPR001841 Zinc finger, RING-type [PS50089] (116-159)
  IPR013083 Zinc finger, RING/FYVE/PHD-type [G3DSA:3.30.40.10] (104-194)
  IPR039301 Protein Sip5/DA2 [PTHR31315] (68-193)
  IPR060384 Sip5/DA2, N-terminal domain [PF27641] (114-189)